Protein AF-0000000076624568 (afdb_homodimer)

Radius of gyration: 18.44 Å; Cα contacts (8 Å, |Δi|>4): 368; chains: 2; bounding box: 43×51×50 Å

pLDDT: mean 91.28, std 13.45, range [34.81, 98.88]

Foldseek 3Di:
DPPCCVPVPLLVVQALHKFWDDALADPVLQVVLVVLLSVLQVVQQDPNDHPVVVSQVSSQVVCCVPPNHAKHKDKFQDDDDDDDAPDRAWTWMDHSNRMIMIMGGD/DPPCCVPVPLLVVQALHKFWDDALADPVLQVVLVVLLSVLQVVQQDPNDHPVVVSQVSSQVVCCVPPNDAKHKDKFQDDDDDDDAPDRAWTWMDHSNRMIMIIGGD

Nearest PDB structures (foldseek):
  8bwy-assembly1_I  TM=9.216E-01  e=1.422E-10  Chlamydomonas reinhardtii
  7kzn-assembly1_P  TM=9.325E-01  e=2.137E-09  Chlamydomonas reinhardtii
  8bx8-assembly1_I  TM=8.957E-01  e=9.851E-10  Tetrahymena thermophila
  3rjs-assembly1_A-2  TM=9.323E-01  e=7.431E-08  Toxoplasma gondii
  7n9f-assembly1_s  TM=9.209E-01  e=4.730E-08  Saccharomyces cerevisiae

Organism: NCBI:txid5963

Structure (mmCIF, N/CA/C/O backbone):
data_AF-0000000076624568-model_v1
#
loop_
_entity.id
_entity.type
_entity.pdbx_description
1 polymer 'Dynein light chain'
#
loop_
_atom_site.group_PDB
_atom_site.id
_atom_site.type_symbol
_atom_site.label_atom_id
_atom_site.label_alt_id
_atom_site.label_comp_id
_atom_site.label_asym_id
_atom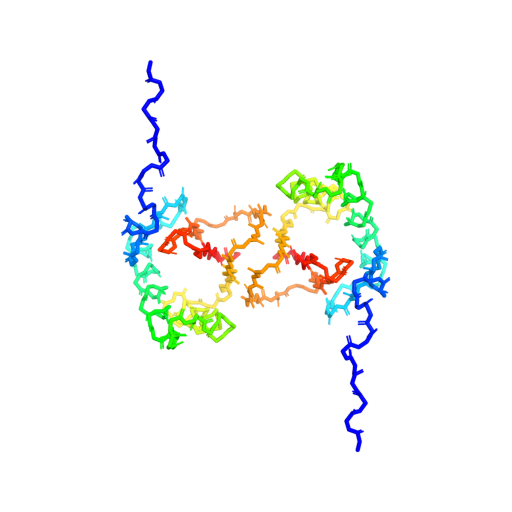_site.label_entity_id
_atom_site.label_seq_id
_atom_site.pdbx_PDB_ins_code
_atom_site.Cartn_x
_atom_site.Cartn_y
_atom_site.Cartn_z
_atom_site.occupancy
_atom_site.B_iso_or_equiv
_atom_site.auth_seq_id
_atom_site.auth_comp_id
_atom_site.auth_asym_id
_atom_site.auth_atom_id
_atom_site.pdbx_PDB_model_num
ATOM 1 N N . MET A 1 1 ? 15.109 9.406 34.938 1 34.81 1 MET A N 1
ATOM 2 C CA . MET A 1 1 ? 15.328 10.547 34.062 1 34.81 1 MET A CA 1
ATOM 3 C C . MET A 1 1 ? 15.07 10.164 32.594 1 34.81 1 MET A C 1
ATOM 5 O O . MET A 1 1 ? 15.781 9.336 32.031 1 34.81 1 MET A O 1
ATOM 9 N N . ALA A 1 2 ? 13.852 10.141 32.156 1 42.53 2 ALA A N 1
ATOM 10 C CA . ALA A 1 2 ? 13.539 9.82 30.766 1 42.53 2 ALA A CA 1
ATOM 11 C C . ALA A 1 2 ? 14.383 10.648 29.812 1 42.53 2 ALA A C 1
ATOM 13 O O . ALA A 1 2 ? 14.414 11.875 29.906 1 42.53 2 ALA A O 1
ATOM 14 N N . ALA A 1 3 ? 15.438 10.352 29.391 1 44.72 3 ALA A N 1
ATOM 15 C CA . ALA A 1 3 ? 16.234 11.109 28.438 1 44.72 3 ALA A CA 1
ATOM 16 C C . ALA A 1 3 ? 15.359 11.719 27.359 1 44.72 3 ALA A C 1
ATOM 18 O O . ALA A 1 3 ? 14.477 11.055 26.812 1 44.72 3 ALA A O 1
ATOM 19 N N . ASP A 1 4 ? 14.914 12.992 27.391 1 45 4 ASP A N 1
ATOM 20 C CA . ASP A 1 4 ? 14.125 13.781 26.469 1 45 4 ASP A CA 1
ATOM 21 C C . ASP A 1 4 ? 14.57 13.547 25.016 1 45 4 ASP A C 1
ATOM 23 O O . ASP A 1 4 ? 15.633 14.008 24.609 1 45 4 ASP A O 1
ATOM 27 N N . LEU A 1 5 ? 14.555 12.414 24.516 1 51.25 5 LEU A N 1
ATOM 28 C CA . LEU A 1 5 ? 14.742 12.156 23.094 1 51.25 5 LEU A CA 1
ATOM 29 C C . LEU A 1 5 ? 14.039 13.211 22.25 1 51.25 5 LEU A C 1
ATOM 31 O O . LEU A 1 5 ? 13.945 13.07 21.016 1 51.25 5 LEU A O 1
ATOM 35 N N . SER A 1 6 ? 13.344 14.148 22.812 1 55.12 6 SER A N 1
ATOM 36 C CA . SER A 1 6 ? 12.734 15.32 22.188 1 55.12 6 SER A CA 1
ATOM 37 C C . SER A 1 6 ? 13.773 16.141 21.438 1 55.12 6 SER A C 1
ATOM 39 O O . SER A 1 6 ? 13.438 16.859 20.5 1 55.12 6 SER A O 1
ATOM 41 N N . GLY A 1 7 ? 14.953 16.109 21.844 1 58.66 7 GLY A N 1
ATOM 42 C CA . GLY A 1 7 ? 16.047 16.906 21.312 1 58.66 7 GLY A CA 1
ATOM 43 C C . GLY A 1 7 ? 16.672 16.312 20.062 1 58.66 7 GLY A C 1
ATOM 44 O O . GLY A 1 7 ? 17.5 16.953 19.406 1 58.66 7 GLY A O 1
ATOM 45 N N . VAL A 1 8 ? 16.531 14.984 19.844 1 67.75 8 VAL A N 1
ATOM 46 C CA . VAL A 1 8 ? 17.188 14.391 18.672 1 67.75 8 VAL A CA 1
ATOM 47 C C . VAL A 1 8 ? 16.375 14.711 17.422 1 67.75 8 VAL A C 1
ATOM 49 O O . VAL A 1 8 ? 15.164 14.453 17.375 1 67.75 8 VAL A O 1
ATOM 52 N N . ASP A 1 9 ? 16.859 15.656 16.609 1 81.31 9 ASP A N 1
ATOM 53 C CA . ASP A 1 9 ? 16.281 15.977 15.312 1 81.31 9 ASP A CA 1
ATOM 54 C C . ASP A 1 9 ? 16.234 14.75 14.406 1 81.31 9 ASP A C 1
ATOM 56 O O . ASP A 1 9 ? 17.125 14.539 13.586 1 81.31 9 ASP A O 1
ATOM 60 N N . TYR A 1 10 ? 15.266 13.828 14.695 1 82.25 10 TYR A N 1
ATOM 61 C CA . TYR A 1 10 ? 15.102 12.57 13.977 1 82.25 10 TYR A CA 1
ATOM 62 C C . TYR A 1 10 ? 15.188 12.789 12.477 1 82.25 10 TYR A C 1
ATOM 64 O O . TYR A 1 10 ? 15.734 11.953 11.75 1 82.25 10 TYR A O 1
ATOM 72 N N . LYS A 1 11 ? 14.641 13.852 12.117 1 82.75 11 LYS A N 1
ATOM 73 C CA . LYS A 1 11 ? 14.695 14.172 10.695 1 82.75 11 LYS A CA 1
ATOM 74 C C . LYS A 1 11 ? 16.141 14.312 10.219 1 82.75 11 LYS A C 1
ATOM 76 O O . LYS A 1 11 ? 16.5 13.781 9.164 1 82.75 11 LYS A O 1
ATOM 81 N N . LYS A 1 12 ? 16.844 15.039 10.961 1 87.81 12 LYS A N 1
ATOM 82 C CA . LYS A 1 12 ? 18.234 15.234 10.602 1 87.81 12 LYS A CA 1
ATOM 83 C C . LYS A 1 12 ? 19.016 13.922 10.656 1 87.81 12 LYS A C 1
ATOM 85 O O . LYS A 1 12 ? 19.906 13.68 9.836 1 87.81 12 LYS A O 1
ATOM 90 N N . LEU A 1 13 ? 18.609 13.031 11.508 1 91.19 13 LEU A N 1
ATOM 91 C CA . LEU A 1 13 ? 19.312 11.781 11.734 1 91.19 13 LEU A CA 1
ATOM 92 C C . LEU A 1 13 ? 19.016 10.781 10.625 1 91.19 13 LEU A C 1
ATOM 94 O O . LEU A 1 13 ? 19.859 9.945 10.289 1 91.19 13 LEU A O 1
ATOM 98 N N . THR A 1 14 ? 17.906 10.969 10 1 92.69 14 THR A N 1
ATOM 99 C CA . THR A 1 14 ? 17.469 9.945 9.062 1 92.69 14 THR A CA 1
ATOM 100 C C . THR A 1 14 ? 17.547 10.453 7.625 1 92.69 14 THR A C 1
ATOM 102 O O . THR A 1 14 ? 17.406 9.68 6.676 1 92.69 14 THR A O 1
ATOM 105 N N . GLN A 1 15 ? 17.844 11.695 7.516 1 91.5 15 GLN A N 1
ATOM 106 C CA . GLN A 1 15 ? 17.828 12.281 6.18 1 91.5 15 GLN A CA 1
ATOM 107 C C . GLN A 1 15 ? 18.781 11.555 5.242 1 91.5 15 GLN A C 1
ATOM 109 O O . GLN A 1 15 ? 19.953 11.383 5.566 1 91.5 15 GLN A O 1
ATOM 114 N N . GLY A 1 16 ? 18.188 11.062 4.148 1 93.12 16 GLY A N 1
ATOM 115 C CA . GLY A 1 16 ? 19 10.414 3.133 1 93.12 16 GLY A CA 1
ATOM 116 C C . GLY A 1 16 ? 19.375 8.992 3.484 1 93.12 16 GLY A C 1
ATOM 117 O O . GLY A 1 16 ? 20.109 8.336 2.748 1 93.12 16 GLY A O 1
ATOM 118 N N . LYS A 1 17 ? 18.828 8.531 4.516 1 95.62 17 LYS A N 1
ATOM 119 C CA . LYS A 1 17 ? 19.188 7.188 4.965 1 95.62 17 LYS A CA 1
ATOM 120 C C . LYS A 1 17 ? 18.031 6.211 4.758 1 95.62 17 LYS A C 1
ATOM 122 O O . LYS A 1 17 ? 16.875 6.609 4.758 1 95.62 17 LYS A O 1
ATOM 127 N N . THR A 1 18 ? 18.469 4.988 4.512 1 97.31 18 THR A N 1
ATOM 128 C CA . THR A 1 18 ? 17.5 3.906 4.41 1 97.31 18 THR A CA 1
ATOM 129 C C . THR A 1 18 ? 17.453 3.102 5.707 1 97.31 18 THR A C 1
ATOM 131 O O . THR A 1 18 ? 18.469 2.914 6.367 1 97.31 18 THR A O 1
ATOM 134 N N . ILE A 1 19 ? 16.297 2.77 6.133 1 97 19 ILE A N 1
ATOM 135 C CA . ILE A 1 19 ? 16.094 1.837 7.234 1 97 19 ILE A CA 1
ATOM 136 C C . ILE A 1 19 ? 15.312 0.623 6.746 1 97 19 ILE A C 1
ATOM 138 O O . ILE A 1 19 ? 14.141 0.743 6.367 1 97 19 ILE A O 1
ATOM 142 N N . ASN A 1 20 ? 15.984 -0.48 6.75 1 97.44 20 ASN A N 1
ATOM 143 C CA . ASN A 1 20 ? 15.312 -1.712 6.355 1 97.44 20 ASN A CA 1
ATOM 144 C C . ASN A 1 20 ? 14.5 -2.299 7.508 1 97.44 20 ASN A C 1
ATOM 146 O O . ASN A 1 20 ? 15.07 -2.713 8.523 1 97.44 20 ASN A O 1
ATOM 150 N N . LYS A 1 21 ? 13.258 -2.301 7.32 1 97.75 21 LYS A N 1
ATOM 151 C CA . LYS A 1 21 ? 12.398 -2.828 8.367 1 97.75 21 LYS A CA 1
ATOM 152 C C . LYS A 1 21 ? 12.211 -4.336 8.219 1 97.75 21 LYS A C 1
ATOM 154 O O . LYS A 1 21 ? 12.188 -5.066 9.219 1 97.75 21 LYS A O 1
ATOM 159 N N . PHE A 1 22 ? 12 -4.844 7.059 1 96.81 22 PHE A N 1
ATOM 160 C CA . PHE A 1 22 ? 11.828 -6.266 6.789 1 96.81 22 PHE A CA 1
ATOM 161 C C . PHE A 1 22 ? 12.172 -6.586 5.34 1 96.81 22 PHE A C 1
ATOM 163 O O . PHE A 1 22 ? 11.852 -5.812 4.434 1 96.81 22 PHE A O 1
ATOM 170 N N . SER A 1 23 ? 12.789 -7.785 5.145 1 97.06 23 SER A N 1
ATOM 171 C CA . SER A 1 23 ? 12.961 -8.336 3.803 1 97.06 23 SER A CA 1
ATOM 172 C C . SER A 1 23 ? 13.164 -9.844 3.846 1 97.06 23 SER A C 1
ATOM 174 O O . SER A 1 23 ? 13.852 -10.359 4.727 1 97.06 23 SER A O 1
ATOM 176 N N . ASP A 1 24 ? 12.57 -10.531 2.902 1 96.12 24 ASP A N 1
ATOM 177 C CA . ASP A 1 24 ? 12.883 -11.938 2.699 1 96.12 24 ASP A CA 1
ATOM 178 C C . ASP A 1 24 ? 13.547 -12.164 1.343 1 96.12 24 ASP A C 1
ATOM 180 O O . ASP A 1 24 ? 13.562 -13.281 0.831 1 96.12 24 ASP A O 1
ATOM 184 N N . MET A 1 25 ? 14.062 -11.094 0.794 1 95.19 25 MET A N 1
ATOM 185 C CA . MET A 1 25 ? 14.805 -11.164 -0.463 1 95.19 25 MET A CA 1
ATOM 186 C C . MET A 1 25 ? 16.219 -11.688 -0.234 1 95.19 25 MET A C 1
ATOM 188 O O . MET A 1 25 ? 16.781 -11.523 0.851 1 95.19 25 MET A O 1
ATOM 192 N N . GLN A 1 26 ? 16.703 -12.297 -1.311 1 95.44 26 GLN A N 1
ATOM 193 C CA . GLN A 1 26 ? 18.141 -12.57 -1.29 1 95.44 26 GLN A CA 1
ATOM 194 C C . GLN A 1 26 ? 18.953 -11.281 -1.221 1 95.44 26 GLN A C 1
ATOM 196 O O . GLN A 1 26 ? 18.562 -10.266 -1.81 1 95.44 26 GLN A O 1
ATOM 201 N N . ALA A 1 27 ? 20.109 -11.367 -0.596 1 96.06 27 ALA A N 1
ATOM 202 C CA . ALA A 1 27 ? 20.906 -10.18 -0.284 1 96.06 27 ALA A CA 1
ATOM 203 C C . ALA A 1 27 ? 21.203 -9.375 -1.546 1 96.06 27 ALA A C 1
ATOM 205 O O . ALA A 1 27 ? 21.109 -8.148 -1.548 1 96.06 27 ALA A O 1
ATOM 206 N N . GLU A 1 28 ? 21.578 -10.039 -2.488 1 96.69 28 GLU A N 1
ATOM 207 C CA . GLU A 1 28 ? 21.953 -9.344 -3.717 1 96.69 28 GLU A CA 1
ATOM 208 C C . GLU A 1 28 ? 20.75 -8.617 -4.316 1 96.69 28 GLU A C 1
ATOM 210 O O . GLU A 1 28 ? 20.859 -7.457 -4.723 1 96.69 28 GLU A O 1
ATOM 215 N N . VAL A 1 29 ? 19.625 -9.297 -4.391 1 96.25 29 VAL A N 1
ATOM 216 C CA . VAL A 1 29 ? 18.391 -8.719 -4.926 1 96.25 29 VAL A CA 1
ATOM 217 C C . VAL A 1 29 ? 17.969 -7.539 -4.055 1 96.25 29 VAL A C 1
ATOM 219 O O . VAL A 1 29 ? 17.625 -6.469 -4.566 1 96.25 29 VAL A O 1
ATOM 222 N N . MET A 1 30 ? 18.031 -7.695 -2.791 1 97.81 30 MET A N 1
ATOM 223 C CA . MET A 1 30 ? 17.625 -6.668 -1.836 1 97.81 30 MET A CA 1
ATOM 224 C C . MET A 1 30 ? 18.469 -5.41 -2.008 1 97.81 30 MET A C 1
ATOM 226 O O . MET A 1 30 ? 17.938 -4.297 -2.037 1 97.81 30 MET A O 1
ATOM 230 N N . ASN A 1 31 ? 19.781 -5.641 -2.121 1 98.25 31 ASN A N 1
ATOM 231 C CA . ASN A 1 31 ? 20.688 -4.504 -2.262 1 98.25 31 ASN A CA 1
ATOM 232 C C . ASN A 1 31 ? 20.406 -3.725 -3.545 1 98.25 31 ASN A C 1
ATOM 234 O O . ASN A 1 31 ? 20.438 -2.492 -3.549 1 98.25 31 ASN A O 1
ATOM 238 N N . GLU A 1 32 ? 20.141 -4.422 -4.578 1 98.38 32 GLU A N 1
ATOM 239 C CA . GLU A 1 32 ? 19.812 -3.752 -5.832 1 98.38 32 GLU A CA 1
ATOM 240 C C . GLU A 1 32 ? 18.469 -3.027 -5.734 1 98.38 32 GLU A C 1
ATOM 242 O O . GLU A 1 32 ? 18.328 -1.916 -6.246 1 98.38 32 GLU A O 1
ATOM 247 N N . ALA A 1 33 ? 17.531 -3.662 -5.125 1 98.56 33 ALA A N 1
ATOM 248 C CA . ALA A 1 33 ? 16.219 -3.027 -4.922 1 98.56 33 ALA A CA 1
ATOM 249 C C . ALA A 1 33 ? 16.359 -1.735 -4.121 1 98.56 33 ALA A C 1
ATOM 251 O O . ALA A 1 33 ? 15.766 -0.714 -4.473 1 98.56 33 ALA A O 1
ATOM 252 N N . ILE A 1 34 ? 17.172 -1.769 -3.129 1 98.69 34 ILE A N 1
ATOM 253 C CA . ILE A 1 34 ? 17.406 -0.595 -2.299 1 98.69 34 ILE A CA 1
ATOM 254 C C . ILE A 1 34 ? 18.031 0.513 -3.143 1 98.69 34 ILE A C 1
ATOM 256 O O . ILE A 1 34 ? 17.656 1.678 -3.037 1 98.69 34 ILE A O 1
ATOM 260 N N . GLU A 1 35 ? 18.953 0.109 -3.922 1 98.69 35 GLU A N 1
ATOM 261 C CA . GLU A 1 35 ? 19.594 1.081 -4.797 1 98.69 35 GLU A CA 1
ATOM 262 C C . GLU A 1 35 ? 18.594 1.694 -5.777 1 98.69 35 GLU A C 1
ATOM 264 O O . GLU A 1 35 ? 18.609 2.906 -6 1 98.69 35 GLU A O 1
ATOM 269 N N . ILE A 1 36 ? 17.734 0.886 -6.355 1 98.75 36 ILE A N 1
ATOM 270 C CA . ILE A 1 36 ? 16.719 1.356 -7.281 1 98.75 36 ILE A CA 1
ATOM 271 C C . ILE A 1 36 ? 15.805 2.359 -6.578 1 98.75 36 ILE A C 1
ATOM 273 O O . ILE A 1 36 ? 15.547 3.447 -7.098 1 98.75 36 ILE A O 1
ATOM 277 N N . VAL A 1 37 ? 15.367 2.045 -5.367 1 98.75 37 VAL A N 1
ATOM 278 C CA . VAL A 1 37 ? 14.445 2.887 -4.617 1 98.75 37 VAL A CA 1
ATOM 279 C C . VAL A 1 37 ? 15.117 4.211 -4.266 1 98.75 37 VAL A C 1
ATOM 281 O O . VAL A 1 37 ? 14.57 5.285 -4.531 1 98.75 37 VAL A O 1
ATOM 284 N N . THR A 1 38 ? 16.375 4.141 -3.773 1 98.19 38 THR A N 1
ATOM 285 C CA . THR A 1 38 ? 17.062 5.324 -3.283 1 98.19 38 THR A CA 1
ATOM 286 C C . THR A 1 38 ? 17.406 6.266 -4.434 1 98.19 38 THR A C 1
ATOM 288 O O . THR A 1 38 ? 17.156 7.469 -4.355 1 98.19 38 THR A O 1
ATOM 291 N N . SER A 1 39 ? 17.891 5.684 -5.492 1 98.31 39 SER A N 1
ATOM 292 C CA . SER A 1 39 ? 18.25 6.508 -6.641 1 98.31 39 SER A CA 1
ATOM 293 C C . SER A 1 39 ? 17 7.145 -7.266 1 98.31 39 SER A C 1
ATOM 295 O O . SER A 1 39 ? 17.047 8.289 -7.723 1 98.31 39 SER A O 1
ATOM 297 N N . THR A 1 40 ? 15.891 6.398 -7.328 1 98.69 40 THR A N 1
ATOM 298 C CA . THR A 1 40 ? 14.648 6.902 -7.902 1 98.69 40 THR A CA 1
ATOM 299 C C . THR A 1 40 ? 14.086 8.047 -7.062 1 98.69 40 THR A C 1
ATOM 301 O O . THR A 1 40 ? 13.688 9.078 -7.605 1 98.69 40 THR A O 1
ATOM 304 N N . ILE A 1 41 ? 14.07 7.871 -5.742 1 97.94 41 ILE A N 1
ATOM 305 C CA . ILE A 1 41 ? 13.539 8.906 -4.859 1 97.94 41 ILE A CA 1
ATOM 306 C C . ILE A 1 41 ? 14.375 10.18 -5 1 97.94 41 ILE A C 1
ATOM 308 O O . ILE A 1 41 ? 13.828 11.281 -5.066 1 97.94 41 ILE A O 1
ATOM 312 N N . GLU A 1 42 ? 15.664 10.047 -5.086 1 96.56 42 GLU A N 1
ATOM 313 C CA . GLU A 1 42 ? 16.531 11.203 -5.293 1 96.56 42 GLU A CA 1
ATOM 314 C C . GLU A 1 42 ? 16.25 11.875 -6.637 1 96.56 42 GLU A C 1
ATOM 316 O O . GLU A 1 42 ? 16.203 13.102 -6.727 1 96.56 42 GLU A O 1
ATOM 321 N N . LYS A 1 43 ? 16.031 11.086 -7.629 1 97.25 43 LYS A N 1
ATOM 322 C CA . LYS A 1 43 ? 15.773 11.578 -8.984 1 97.25 43 LYS A CA 1
ATOM 323 C C . LYS A 1 43 ? 14.461 12.344 -9.055 1 97.25 43 LYS A C 1
ATOM 325 O O . LYS A 1 43 ? 14.367 13.352 -9.766 1 97.25 43 LYS A O 1
ATOM 330 N N . TYR A 1 44 ? 13.477 11.906 -8.297 1 97.94 44 TYR A N 1
ATOM 331 C CA . TYR A 1 44 ? 12.133 12.461 -8.43 1 97.94 44 TYR A CA 1
ATOM 332 C C . TYR A 1 44 ? 11.82 13.414 -7.285 1 97.94 44 TYR A C 1
ATOM 334 O O . TYR A 1 44 ? 10.672 13.812 -7.098 1 97.94 44 TYR A O 1
ATOM 342 N N . THR A 1 45 ? 12.805 13.656 -6.477 1 95.19 45 THR A N 1
ATOM 343 C CA . THR A 1 45 ? 12.664 14.727 -5.488 1 95.19 45 THR A CA 1
ATOM 344 C C . THR A 1 45 ? 13.109 16.062 -6.074 1 95.19 45 THR A C 1
ATOM 346 O O . THR A 1 45 ? 14.281 16.234 -6.406 1 95.19 45 THR A O 1
ATOM 349 N N . LYS A 1 46 ? 12.047 16.938 -6.266 1 91.12 46 LYS A N 1
ATOM 350 C CA . LYS A 1 46 ? 12.297 18.281 -6.773 1 91.12 46 LYS A CA 1
ATOM 351 C C . LYS A 1 46 ? 11.875 19.328 -5.754 1 91.12 46 LYS A C 1
ATOM 353 O O . LYS A 1 46 ? 10.758 19.281 -5.23 1 91.12 46 LYS A O 1
ATOM 358 N N . SER A 1 47 ? 12.766 20.344 -5.602 1 88.81 47 SER A N 1
ATOM 359 C CA . SER A 1 47 ? 12.5 21.438 -4.668 1 88.81 47 SER A CA 1
ATOM 360 C C . SER A 1 47 ? 12.047 20.906 -3.311 1 88.81 47 SER A C 1
ATOM 362 O O . SER A 1 47 ? 11.055 21.359 -2.752 1 88.81 47 SER A O 1
ATOM 364 N N . GLU A 1 48 ? 12.547 19.766 -2.93 1 81.25 48 GLU A N 1
ATOM 365 C CA . GLU A 1 48 ? 12.414 19.172 -1.603 1 81.25 48 GLU A CA 1
ATOM 366 C C . GLU A 1 48 ? 11.109 18.406 -1.469 1 81.25 48 GLU A C 1
ATOM 368 O O . GLU A 1 48 ? 10.711 18.031 -0.363 1 81.25 48 GLU A O 1
ATOM 373 N N . ALA A 1 49 ? 10.398 18.266 -2.574 1 89.12 49 ALA A N 1
ATOM 374 C CA . ALA A 1 49 ? 9.164 17.484 -2.545 1 89.12 49 ALA A CA 1
ATOM 375 C C . ALA A 1 49 ? 9.25 16.297 -3.492 1 89.12 49 ALA A C 1
ATOM 377 O O . ALA A 1 49 ? 9.695 16.438 -4.633 1 89.12 49 ALA A O 1
ATOM 378 N N . LEU A 1 50 ? 8.891 15.172 -2.947 1 96.31 50 LEU A N 1
ATOM 379 C CA . LEU A 1 50 ? 8.914 13.961 -3.762 1 96.31 50 LEU A CA 1
ATOM 380 C C . LEU A 1 50 ? 7.699 13.898 -4.68 1 96.31 50 LEU A C 1
ATOM 382 O O . LEU A 1 50 ? 6.562 14.062 -4.223 1 96.31 50 LEU A O 1
ATOM 386 N N . GLU A 1 51 ? 7.93 13.758 -6 1 97.88 51 GLU A N 1
ATOM 387 C CA . GLU A 1 51 ? 6.867 13.352 -6.914 1 97.88 51 GLU A CA 1
ATOM 388 C C . GLU A 1 51 ? 6.551 11.867 -6.762 1 97.88 51 GLU A C 1
ATOM 390 O O . GLU A 1 51 ? 6.984 11.047 -7.574 1 97.88 51 GLU A O 1
ATOM 395 N N . ILE A 1 52 ? 5.727 11.539 -5.859 1 98 52 ILE A N 1
ATOM 396 C CA . ILE A 1 52 ? 5.617 10.203 -5.297 1 98 52 ILE A CA 1
ATOM 397 C C . ILE A 1 52 ? 5.027 9.25 -6.336 1 98 52 ILE A C 1
ATOM 399 O O . ILE A 1 52 ? 5.449 8.102 -6.441 1 98 52 ILE A O 1
ATOM 403 N N . SER A 1 53 ? 4.043 9.742 -7.117 1 97.75 53 SER A N 1
ATOM 404 C CA . SER A 1 53 ? 3.414 8.891 -8.117 1 97.75 53 SER A CA 1
ATOM 405 C C . SER A 1 53 ? 4.41 8.477 -9.203 1 97.75 53 SER A C 1
ATOM 407 O O . SER A 1 53 ? 4.492 7.301 -9.562 1 97.75 53 SER A O 1
ATOM 409 N N . ASP A 1 54 ? 5.164 9.359 -9.648 1 98.44 54 ASP A N 1
ATOM 410 C CA . ASP A 1 54 ? 6.16 9.078 -10.68 1 98.44 54 ASP A CA 1
ATOM 411 C C . ASP A 1 54 ? 7.258 8.156 -10.141 1 98.44 54 ASP A C 1
ATOM 413 O O . ASP A 1 54 ? 7.691 7.23 -10.828 1 98.44 54 ASP A O 1
ATOM 417 N N . ALA A 1 55 ? 7.676 8.438 -8.945 1 98.69 55 ALA A N 1
ATOM 418 C CA . ALA A 1 55 ? 8.688 7.594 -8.32 1 98.69 55 ALA A CA 1
ATOM 419 C C . ALA A 1 55 ? 8.195 6.156 -8.18 1 98.69 55 ALA A C 1
ATOM 421 O O . ALA A 1 55 ? 8.914 5.211 -8.5 1 98.69 55 ALA A O 1
ATOM 422 N N . THR A 1 56 ? 6.992 6.012 -7.734 1 98.75 56 THR A N 1
ATOM 423 C CA . THR A 1 56 ? 6.391 4.695 -7.551 1 98.75 56 THR A CA 1
ATOM 424 C C . THR A 1 56 ? 6.367 3.924 -8.867 1 98.75 56 THR A C 1
ATOM 426 O O . THR A 1 56 ? 6.812 2.777 -8.93 1 98.75 56 THR A O 1
ATOM 429 N N . ARG A 1 57 ? 5.918 4.59 -9.852 1 98.5 57 ARG A N 1
ATOM 430 C CA . ARG A 1 57 ? 5.832 3.977 -11.18 1 98.5 57 ARG A CA 1
ATOM 431 C C . ARG A 1 57 ? 7.215 3.574 -11.688 1 98.5 57 ARG A C 1
ATOM 433 O O . ARG A 1 57 ? 7.395 2.473 -12.203 1 98.5 57 ARG A O 1
ATOM 440 N N . PHE A 1 58 ? 8.148 4.395 -11.555 1 98.81 58 PHE A N 1
ATOM 441 C CA . PHE A 1 58 ? 9.492 4.137 -12.062 1 98.81 58 PHE A CA 1
ATOM 442 C C . PHE A 1 58 ? 10.148 2.984 -11.312 1 98.81 58 PHE A C 1
ATOM 444 O O . PHE A 1 58 ? 10.805 2.137 -11.914 1 98.81 58 PHE A O 1
ATOM 451 N N . ILE A 1 59 ? 9.977 2.947 -10.008 1 98.81 59 ILE A N 1
ATOM 452 C CA . ILE A 1 59 ? 10.516 1.855 -9.211 1 98.81 59 ILE A CA 1
ATOM 453 C C . ILE A 1 59 ? 9.945 0.526 -9.695 1 98.81 59 ILE A C 1
ATOM 455 O O . ILE A 1 59 ? 10.688 -0.438 -9.898 1 98.81 59 ILE A O 1
ATOM 459 N N . LYS A 1 60 ? 8.703 0.541 -9.836 1 98.31 60 LYS A N 1
ATOM 460 C CA . LYS A 1 60 ? 8.062 -0.677 -10.328 1 98.31 60 LYS A CA 1
ATOM 461 C C . LYS A 1 60 ? 8.648 -1.106 -11.672 1 98.31 60 LYS A C 1
ATOM 463 O O . LYS A 1 60 ? 8.953 -2.283 -11.867 1 98.31 60 LYS A O 1
ATOM 468 N N . GLU A 1 61 ? 8.758 -0.223 -12.539 1 98.44 61 GLU A N 1
ATOM 469 C CA . GLU A 1 61 ? 9.297 -0.495 -13.875 1 98.44 61 GLU A CA 1
ATOM 470 C C . GLU A 1 61 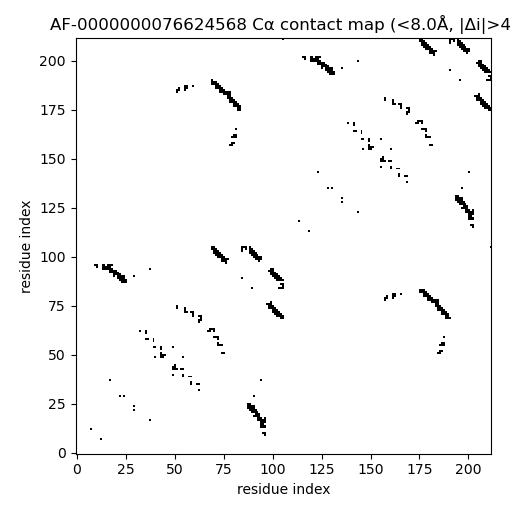? 10.727 -1.027 -13.797 1 98.44 61 GLU A C 1
ATOM 472 O O . GLU A 1 61 ? 11.078 -1.977 -14.5 1 98.44 61 GLU A O 1
ATOM 477 N N . GLN A 1 62 ? 11.539 -0.433 -12.984 1 98.75 62 GLN A N 1
ATOM 478 C CA . GLN A 1 62 ? 12.922 -0.867 -12.836 1 98.75 62 GLN A CA 1
ATOM 479 C C . GLN A 1 62 ? 13 -2.26 -12.219 1 98.75 62 GLN A C 1
ATOM 481 O O . GLN A 1 62 ? 13.828 -3.078 -12.625 1 98.75 62 GLN A O 1
ATOM 486 N N . MET A 1 63 ? 12.133 -2.555 -11.289 1 98.12 63 MET A N 1
ATOM 487 C CA . MET A 1 63 ? 12.086 -3.887 -10.688 1 98.12 63 MET A CA 1
ATOM 488 C C . MET A 1 63 ? 11.664 -4.93 -11.719 1 98.12 63 MET A C 1
ATOM 490 O O . MET A 1 63 ? 12.266 -6 -11.812 1 98.12 63 MET A O 1
ATOM 494 N N . ASP A 1 64 ? 10.695 -4.562 -12.438 1 97.44 64 ASP A N 1
ATOM 495 C CA . ASP A 1 64 ? 10.242 -5.469 -13.484 1 97.44 64 ASP A CA 1
ATOM 496 C C . ASP A 1 64 ? 11.352 -5.734 -14.5 1 97.44 64 ASP A C 1
ATOM 498 O O . ASP A 1 64 ? 11.539 -6.871 -14.938 1 97.44 64 ASP A O 1
ATOM 502 N N . LYS A 1 65 ? 12.016 -4.742 -14.844 1 98.19 65 LYS A N 1
ATOM 503 C CA . LYS A 1 65 ? 13.078 -4.84 -15.828 1 98.19 65 LYS A CA 1
ATOM 504 C C . LYS A 1 65 ? 14.242 -5.68 -15.305 1 98.19 65 LYS A C 1
ATOM 506 O O . LYS A 1 65 ? 14.773 -6.531 -16.016 1 98.19 65 LYS A O 1
ATOM 511 N N . SER A 1 66 ? 14.578 -5.531 -14.086 1 97.75 66 SER A N 1
ATOM 512 C CA . SER A 1 66 ? 15.773 -6.137 -13.516 1 97.75 66 SER A CA 1
ATOM 513 C C . SER A 1 66 ? 15.5 -7.559 -13.031 1 97.75 66 SER A C 1
ATOM 515 O O . SER A 1 66 ? 16.391 -8.414 -13.062 1 97.75 66 SER A O 1
ATOM 517 N N . PHE A 1 67 ? 14.234 -7.812 -12.578 1 96.06 67 PHE A N 1
ATOM 518 C CA . PHE A 1 67 ? 14.023 -9.078 -11.891 1 96.06 67 PHE A CA 1
ATOM 519 C C . PHE A 1 67 ? 12.805 -9.805 -12.453 1 96.06 67 PHE A C 1
ATOM 521 O O . PHE A 1 67 ? 12.328 -10.773 -11.859 1 96.06 67 PHE A O 1
ATOM 528 N N . GLY A 1 68 ? 12.305 -9.422 -13.523 1 95.25 68 GLY A N 1
ATOM 529 C CA . GLY A 1 68 ? 11.148 -10.055 -14.133 1 95.25 68 GLY A CA 1
ATOM 530 C C . GLY A 1 68 ? 9.836 -9.406 -13.742 1 95.25 68 GLY A C 1
ATOM 531 O O . GLY A 1 68 ? 9.75 -8.727 -12.719 1 95.25 68 GLY A O 1
ATOM 532 N N . PRO A 1 69 ? 8.758 -9.617 -14.422 1 93.44 69 PRO A N 1
ATOM 533 C CA . PRO A 1 69 ? 7.504 -8.867 -14.297 1 93.44 69 PRO A CA 1
ATOM 534 C C . PRO A 1 69 ? 6.738 -9.219 -13.023 1 93.44 69 PRO A C 1
ATOM 536 O O . PRO A 1 69 ? 7.039 -10.219 -12.367 1 93.44 69 PRO A O 1
ATOM 539 N N . SER A 1 70 ? 5.758 -8.352 -12.68 1 91.69 70 SER A N 1
ATOM 540 C CA . SER A 1 70 ? 4.688 -8.547 -11.703 1 91.69 70 SER A CA 1
ATOM 541 C C . SER A 1 70 ? 5.121 -8.086 -10.312 1 91.69 70 SER A C 1
ATOM 543 O O . SER A 1 70 ? 4.746 -8.703 -9.312 1 91.69 70 SER A O 1
ATOM 545 N N . TRP A 1 71 ? 5.977 -7.094 -10.273 1 94.44 71 TRP A N 1
ATOM 546 C CA . TRP A 1 71 ? 6.281 -6.461 -8.992 1 94.44 71 TRP A CA 1
ATOM 547 C C . TRP A 1 71 ? 5.172 -5.496 -8.578 1 94.44 71 TRP A C 1
ATOM 549 O O . TRP A 1 71 ? 4.488 -4.934 -9.438 1 94.44 71 TRP A O 1
ATOM 559 N N . HIS A 1 72 ? 4.988 -5.324 -7.281 1 95.56 72 HIS A N 1
ATOM 560 C CA . HIS A 1 72 ? 4.059 -4.383 -6.668 1 95.56 72 HIS A CA 1
ATOM 561 C C . HIS A 1 72 ? 4.793 -3.379 -5.785 1 95.56 72 HIS A C 1
ATOM 563 O O . HIS A 1 72 ? 5.734 -3.742 -5.078 1 95.56 72 HIS A O 1
ATOM 569 N N . VAL A 1 73 ? 4.379 -2.152 -5.887 1 98 73 VAL A N 1
ATOM 570 C CA . VAL A 1 73 ? 5.051 -1.107 -5.125 1 98 73 VAL A CA 1
ATOM 571 C C . VAL A 1 73 ? 4.016 -0.233 -4.422 1 98 73 VAL A C 1
ATOM 573 O O . VAL A 1 73 ? 3.021 0.17 -5.027 1 98 73 VAL A O 1
ATOM 576 N N . CYS A 1 74 ? 4.211 0.003 -3.16 1 98.44 74 CYS A N 1
ATOM 577 C CA . CYS A 1 74 ? 3.527 1.049 -2.406 1 98.44 74 CYS A CA 1
ATOM 578 C C . CYS A 1 74 ? 4.527 1.987 -1.745 1 98.44 74 CYS A C 1
ATOM 580 O O . CYS A 1 74 ? 5.508 1.536 -1.151 1 98.44 74 CYS A O 1
ATOM 582 N N . ILE A 1 75 ? 4.348 3.295 -1.888 1 98.69 75 ILE A N 1
ATOM 583 C CA . ILE A 1 75 ? 5.191 4.293 -1.242 1 98.69 75 ILE A CA 1
ATOM 584 C C . ILE A 1 75 ? 4.32 5.367 -0.595 1 98.69 75 ILE A C 1
ATOM 586 O O . ILE A 1 75 ? 3.373 5.859 -1.211 1 98.69 75 ILE A O 1
ATOM 590 N N . GLY A 1 76 ? 4.68 5.75 0.68 1 98.06 76 GLY A N 1
ATOM 591 C CA . GLY A 1 76 ? 3.91 6.844 1.257 1 98.06 76 GLY A CA 1
ATOM 592 C C . GLY A 1 76 ? 4.418 7.277 2.619 1 98.06 76 GLY A C 1
ATOM 593 O O . GLY A 1 76 ? 5.352 6.68 3.158 1 98.06 76 GLY A O 1
ATOM 594 N N . GLU A 1 77 ? 3.781 8.336 3.117 1 96.56 77 GLU A N 1
ATOM 595 C CA . GLU A 1 77 ? 4.168 8.953 4.383 1 96.56 77 GLU A CA 1
ATOM 596 C C . GLU A 1 77 ? 3.291 8.469 5.527 1 96.56 77 GLU A C 1
ATOM 598 O O . GLU A 1 77 ? 3.691 8.523 6.691 1 96.56 77 GLU A O 1
ATOM 603 N N . GLY A 1 78 ? 2.113 7.898 5.207 1 96.31 78 GLY A N 1
ATOM 604 C CA . GLY A 1 78 ? 1.146 7.5 6.219 1 96.31 78 GLY A CA 1
ATOM 605 C C . GLY A 1 78 ? 0.18 6.438 5.73 1 96.31 78 GLY A C 1
ATOM 606 O O . GLY A 1 78 ? -0.911 6.754 5.254 1 96.31 78 GLY A O 1
ATOM 607 N N . TYR A 1 79 ? 0.698 5.266 5.832 1 98.19 79 TYR A N 1
ATOM 608 C CA . TYR A 1 79 ? -0.139 4.133 5.449 1 98.19 79 TYR A CA 1
ATOM 609 C C . TYR A 1 79 ? 0.272 2.873 6.199 1 98.19 79 TYR A C 1
ATOM 611 O O . TYR A 1 79 ? 1.373 2.803 6.75 1 98.19 79 TYR A O 1
ATOM 619 N N . SER A 1 80 ? -0.633 1.983 6.301 1 98.38 80 SER A N 1
ATOM 620 C CA . SER A 1 80 ? -0.414 0.644 6.836 1 98.38 80 SER A CA 1
ATOM 621 C C . SER A 1 80 ? -0.732 -0.425 5.797 1 98.38 80 SER A C 1
ATOM 623 O O . SER A 1 80 ? -1.415 -0.152 4.809 1 98.38 80 SER A O 1
ATOM 625 N N . PHE A 1 81 ? -0.199 -1.619 6.051 1 97.88 81 PHE A N 1
ATOM 626 C CA . PHE A 1 81 ? -0.436 -2.703 5.105 1 97.88 81 PHE A CA 1
ATOM 627 C C . PHE A 1 81 ? -0.415 -4.051 5.812 1 97.88 81 PHE A C 1
ATOM 629 O O . PHE A 1 81 ? 0.088 -4.164 6.934 1 97.88 81 PHE A O 1
ATOM 636 N N . ASP A 1 82 ? -1.03 -4.965 5.273 1 97 82 ASP A N 1
ATOM 637 C CA . ASP A 1 82 ? -0.913 -6.379 5.609 1 97 82 ASP A CA 1
ATOM 638 C C . ASP A 1 82 ? -0.859 -7.238 4.348 1 97 82 ASP A C 1
ATOM 640 O O . ASP A 1 82 ? -1.866 -7.398 3.656 1 97 82 ASP A O 1
ATOM 644 N N . ILE A 1 83 ? 0.333 -7.723 4.055 1 93.56 83 ILE A N 1
ATOM 645 C CA . ILE A 1 83 ? 0.605 -8.438 2.812 1 93.56 83 ILE A CA 1
ATOM 646 C C . ILE A 1 83 ? 0.959 -9.891 3.117 1 93.56 83 ILE A C 1
ATOM 648 O O . ILE A 1 83 ? 1.712 -10.164 4.055 1 93.56 83 ILE A O 1
ATOM 652 N N . THR A 1 84 ? 0.402 -10.75 2.42 1 85.94 84 THR A N 1
ATOM 653 C CA . THR A 1 84 ? 0.809 -12.148 2.475 1 85.94 84 THR A CA 1
ATOM 654 C C . THR A 1 84 ? 1.852 -12.453 1.401 1 85.94 84 THR A C 1
ATOM 656 O O . THR A 1 84 ? 1.615 -12.211 0.215 1 85.94 84 THR A O 1
ATOM 659 N N . SER A 1 85 ? 3.041 -12.672 1.868 1 73.12 85 SER A N 1
ATOM 660 C CA . SER A 1 85 ? 4.09 -12.992 0.905 1 73.12 85 SER A CA 1
ATOM 661 C C . SER A 1 85 ? 4.23 -14.5 0.726 1 73.12 85 SER A C 1
ATOM 663 O O . SER A 1 85 ? 4.328 -15.242 1.706 1 73.12 85 SER A O 1
ATOM 665 N N . GLN A 1 86 ? 3.979 -14.758 -0.468 1 68.25 86 GLN A N 1
ATOM 666 C CA . GLN A 1 86 ? 4.113 -16.172 -0.785 1 68.25 86 GLN A CA 1
ATOM 667 C C . GLN A 1 86 ? 5.512 -16.5 -1.301 1 68.25 86 GLN A C 1
ATOM 669 O O . GLN A 1 86 ? 5.93 -17.656 -1.304 1 68.25 86 GLN A O 1
ATOM 674 N N . LYS A 1 87 ? 6.07 -15.477 -1.742 1 70.69 87 LYS A N 1
ATOM 675 C CA . LYS A 1 87 ? 7.375 -15.672 -2.363 1 70.69 87 LYS A CA 1
ATOM 676 C C . LYS A 1 87 ? 8.43 -14.781 -1.717 1 70.69 87 LYS A C 1
ATOM 678 O O . LYS A 1 87 ? 8.102 -13.758 -1.105 1 70.69 87 LYS A O 1
ATOM 683 N N . GLN A 1 88 ? 9.523 -15.43 -1.39 1 76.5 88 GLN A N 1
ATOM 684 C CA . GLN A 1 88 ? 10.688 -14.781 -0.798 1 76.5 88 GLN A CA 1
ATOM 685 C C . GLN A 1 88 ? 11.117 -13.57 -1.622 1 76.5 88 GLN A C 1
ATOM 687 O O . GLN A 1 88 ? 12.258 -13.492 -2.078 1 76.5 88 GLN A O 1
ATOM 692 N N . ASN A 1 89 ? 10.148 -12.547 -1.822 1 91.06 89 ASN A N 1
ATOM 693 C CA . ASN A 1 89 ? 10.516 -11.359 -2.592 1 91.06 89 ASN A CA 1
ATOM 694 C C . ASN A 1 89 ? 9.852 -10.102 -2.041 1 91.06 89 ASN A C 1
ATOM 696 O O . ASN A 1 89 ? 9.258 -9.328 -2.795 1 91.06 89 ASN A O 1
ATOM 700 N N . LEU A 1 90 ? 9.969 -9.922 -0.747 1 96.44 90 LEU A N 1
ATOM 701 C CA . LEU A 1 90 ? 9.375 -8.742 -0.135 1 96.44 90 LEU A CA 1
ATOM 702 C C . LEU A 1 90 ? 10.453 -7.859 0.495 1 96.44 90 LEU A C 1
ATOM 704 O O . LEU A 1 90 ? 11.359 -8.367 1.153 1 96.44 90 LEU A O 1
ATOM 708 N N . LEU A 1 91 ? 10.359 -6.578 0.266 1 97.94 91 LEU A N 1
ATOM 709 C CA . LEU A 1 91 ? 11.164 -5.562 0.928 1 97.94 91 LEU A CA 1
ATOM 710 C C . LEU A 1 91 ? 10.289 -4.453 1.495 1 97.94 91 LEU A C 1
ATOM 712 O O . LEU A 1 91 ? 9.469 -3.873 0.775 1 97.94 91 LEU A O 1
ATOM 716 N N . TYR A 1 92 ? 10.383 -4.254 2.785 1 98.25 92 TYR A N 1
ATOM 717 C CA . TYR A 1 92 ? 9.758 -3.137 3.48 1 98.25 92 TYR A CA 1
ATOM 718 C C . TYR A 1 92 ? 10.805 -2.256 4.156 1 98.25 92 TYR A C 1
ATOM 720 O O . TYR A 1 92 ? 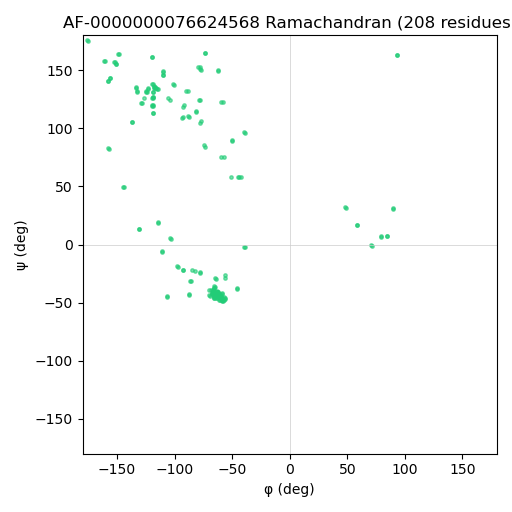11.539 -2.715 5.035 1 98.25 92 TYR A O 1
ATOM 728 N N . MET A 1 93 ? 10.859 -0.917 3.76 1 98.62 93 MET A N 1
ATOM 729 C CA . MET A 1 93 ? 11.922 -0.045 4.258 1 98.62 93 MET A CA 1
ATOM 730 C C . MET A 1 93 ? 11.438 1.395 4.379 1 98.62 93 MET A C 1
ATOM 732 O O . MET A 1 93 ? 10.391 1.748 3.824 1 98.62 93 MET A O 1
ATOM 736 N N . TYR A 1 94 ? 12.227 2.158 5.133 1 98.19 94 TYR A N 1
ATOM 737 C CA . TYR A 1 94 ? 12.016 3.6 5.188 1 98.19 94 TYR A CA 1
ATOM 738 C C . TYR A 1 94 ? 13.141 4.344 4.477 1 98.19 94 TYR A C 1
ATOM 740 O O . TYR A 1 94 ? 14.289 3.898 4.484 1 98.19 94 TYR A O 1
ATOM 748 N N . TYR A 1 95 ? 12.742 5.445 3.871 1 97.88 95 TYR A N 1
ATOM 749 C CA . TYR A 1 95 ? 13.727 6.398 3.359 1 97.88 95 TYR A CA 1
ATOM 750 C C . TYR A 1 95 ? 13.555 7.762 4.016 1 97.88 95 TYR A C 1
ATOM 752 O O . TYR A 1 95 ? 12.445 8.305 4.059 1 97.88 95 TYR A O 1
ATOM 760 N N . SER A 1 96 ? 14.672 8.344 4.621 1 95.06 96 SER A N 1
ATOM 761 C CA . SER A 1 96 ? 14.75 9.641 5.293 1 95.06 96 SER A CA 1
ATOM 762 C C . SER A 1 96 ? 13.773 9.719 6.457 1 95.06 96 SER A C 1
ATOM 764 O O . SER A 1 96 ? 13.328 10.805 6.832 1 95.06 96 SER A O 1
ATOM 766 N N . GLY A 1 97 ? 13.344 8.508 6.836 1 94.19 97 GLY A N 1
ATOM 767 C CA . GLY A 1 97 ? 12.375 8.438 7.922 1 94.19 97 GLY A CA 1
ATOM 768 C C . GLY A 1 97 ? 11 8.938 7.531 1 94.19 97 GLY A C 1
ATOM 769 O O . GLY A 1 97 ? 10.07 8.906 8.336 1 94.19 97 GLY A O 1
ATOM 770 N N . ILE A 1 98 ? 10.805 9.367 6.352 1 94 98 ILE A N 1
ATOM 771 C CA . ILE A 1 98 ? 9.586 10.031 5.918 1 94 98 ILE A CA 1
ATOM 772 C C . ILE A 1 98 ? 8.766 9.086 5.039 1 94 98 ILE A C 1
ATOM 774 O O . ILE A 1 98 ? 7.559 8.938 5.23 1 94 98 ILE A O 1
ATOM 778 N N . TYR A 1 99 ? 9.438 8.43 4.156 1 97.19 99 TYR A N 1
ATOM 779 C CA . TYR A 1 99 ? 8.711 7.598 3.201 1 97.19 99 TYR A CA 1
ATOM 780 C C . TYR A 1 99 ? 8.859 6.121 3.545 1 97.19 99 TYR A C 1
ATOM 782 O O . TYR A 1 99 ? 9.977 5.629 3.74 1 97.19 99 TYR A O 1
ATOM 790 N N . ALA A 1 100 ? 7.738 5.445 3.682 1 98.25 100 ALA A N 1
ATOM 791 C CA . ALA A 1 100 ? 7.73 3.984 3.748 1 98.25 100 ALA A CA 1
ATOM 792 C C . ALA A 1 100 ? 7.594 3.373 2.357 1 98.25 100 ALA A C 1
ATOM 794 O O . ALA A 1 100 ? 6.785 3.832 1.547 1 98.25 100 ALA A O 1
ATOM 795 N N . ILE A 1 101 ? 8.422 2.383 1.992 1 98.69 101 ILE A N 1
ATOM 796 C CA . ILE A 1 101 ? 8.414 1.703 0.702 1 98.69 101 ILE A CA 1
ATOM 797 C C . ILE A 1 101 ? 8.133 0.215 0.905 1 98.69 101 ILE A C 1
ATOM 799 O O . ILE A 1 101 ? 8.805 -0.447 1.696 1 98.69 101 ILE A O 1
ATOM 803 N N . LEU A 1 102 ? 7.195 -0.268 0.232 1 98.06 102 LEU A N 1
ATOM 804 C CA . LEU A 1 102 ? 6.879 -1.691 0.188 1 98.06 102 LEU A CA 1
ATOM 805 C C . LEU A 1 102 ? 6.992 -2.23 -1.234 1 98.06 102 LEU A C 1
ATOM 807 O O . LEU A 1 102 ? 6.34 -1.722 -2.148 1 98.06 102 LEU A O 1
ATOM 811 N N . LEU A 1 103 ? 7.863 -3.176 -1.427 1 96.94 103 LEU A N 1
ATOM 812 C CA . LEU A 1 103 ? 8.055 -3.914 -2.67 1 96.94 103 LEU A CA 1
ATOM 813 C C . LEU A 1 103 ? 7.773 -5.398 -2.471 1 96.94 103 LEU A C 1
ATOM 815 O O . LEU A 1 103 ? 8.234 -5.996 -1.492 1 96.94 103 LEU A O 1
ATOM 819 N N . TRP A 1 104 ? 7.035 -5.98 -3.416 1 94.81 104 TRP A N 1
ATOM 820 C CA . TRP A 1 104 ? 6.875 -7.43 -3.336 1 94.81 104 TRP A CA 1
ATOM 821 C C . TRP A 1 104 ? 6.434 -8 -4.68 1 94.81 104 TRP A C 1
ATOM 823 O O . TRP A 1 104 ? 6.039 -7.258 -5.578 1 94.81 104 TRP A O 1
ATOM 833 N N . LYS A 1 105 ? 6.695 -9.172 -4.781 1 91 105 LYS A N 1
ATOM 834 C CA . LYS A 1 105 ? 6.301 -9.938 -5.961 1 91 105 LYS A CA 1
ATOM 835 C C . LYS A 1 105 ? 5.445 -11.141 -5.578 1 91 105 LYS A C 1
ATOM 837 O O . LYS A 1 105 ? 5.723 -11.812 -4.586 1 91 105 LYS A O 1
ATOM 842 N N . CYS A 1 106 ? 4.34 -11.375 -6.285 1 82.19 106 CYS A N 1
ATOM 843 C CA . CYS A 1 106 ? 3.484 -12.523 -5.996 1 82.19 106 CYS A CA 1
ATOM 844 C C . CYS A 1 106 ? 4.055 -13.797 -6.605 1 82.19 106 CYS A C 1
ATOM 846 O O . CYS A 1 106 ? 4.656 -13.766 -7.68 1 82.19 106 CYS A O 1
ATOM 848 N N . MET B 1 1 ? -15.5 33.312 -14.398 1 35.41 1 MET B N 1
ATOM 849 C CA . MET B 1 1 ? -15.711 33.281 -12.953 1 35.41 1 MET B CA 1
ATOM 850 C C . MET B 1 1 ? -15.391 31.906 -12.383 1 35.41 1 MET B C 1
ATOM 852 O O . MET B 1 1 ? -16.062 30.922 -12.703 1 35.41 1 MET B O 1
ATOM 856 N N . ALA B 1 2 ? -14.172 31.609 -12.156 1 43.47 2 ALA B N 1
ATOM 857 C CA . ALA B 1 2 ? -13.82 30.312 -11.586 1 43.47 2 ALA B CA 1
ATOM 858 C C . ALA B 1 2 ? -14.656 30.016 -10.344 1 43.47 2 ALA B C 1
ATOM 860 O O . ALA B 1 2 ? -14.711 30.828 -9.414 1 43.47 2 ALA B O 1
ATOM 861 N N . ALA B 1 3 ? -15.688 29.469 -10.328 1 45.78 3 ALA B N 1
ATOM 862 C CA . ALA B 1 3 ? -16.469 29.109 -9.156 1 45.78 3 ALA B CA 1
ATOM 863 C C . ALA B 1 3 ? -15.57 28.625 -8.023 1 45.78 3 ALA B C 1
ATOM 865 O O . ALA B 1 3 ? -14.688 27.797 -8.234 1 45.78 3 ALA B O 1
ATOM 866 N N . ASP B 1 4 ? -15.141 29.438 -7.012 1 45.06 4 ASP B N 1
ATOM 867 C CA . ASP B 1 4 ? -14.32 29.188 -5.832 1 45.06 4 ASP B CA 1
ATOM 868 C C . ASP B 1 4 ? -14.734 27.891 -5.145 1 45.06 4 ASP B C 1
ATOM 870 O O . ASP B 1 4 ? -15.781 27.828 -4.504 1 45.06 4 ASP B O 1
ATOM 874 N N . LEU B 1 5 ? -14.719 26.812 -5.754 1 52.44 5 LEU B N 1
ATOM 875 C CA . LEU B 1 5 ? -14.891 25.516 -5.109 1 52.44 5 LEU B CA 1
ATOM 876 C C . LEU B 1 5 ? -14.164 25.469 -3.768 1 52.44 5 LEU B C 1
ATOM 878 O O . LEU B 1 5 ? -14.047 24.406 -3.154 1 52.44 5 LEU B O 1
ATOM 882 N N . SER B 1 6 ? -13.477 26.531 -3.391 1 55.5 6 SER B N 1
ATOM 883 C CA . SER B 1 6 ? -12.844 26.734 -2.092 1 55.5 6 SER B CA 1
ATOM 884 C C . SER B 1 6 ? -13.852 26.609 -0.957 1 55.5 6 SER B C 1
ATOM 886 O O . SER B 1 6 ? -13.484 26.281 0.174 1 55.5 6 SER B O 1
ATOM 888 N N . GLY B 1 7 ? -15.055 26.859 -1.21 1 58.53 7 GLY B N 1
ATOM 889 C CA . GLY B 1 7 ? -16.125 26.906 -0.228 1 58.53 7 GLY B CA 1
ATOM 890 C C . GLY B 1 7 ? -16.719 25.547 0.078 1 58.53 7 GLY B C 1
ATOM 891 O O . GLY B 1 7 ? -17.547 25.406 0.983 1 58.53 7 GLY B O 1
ATOM 892 N N . VAL B 1 8 ? -16.562 24.578 -0.838 1 67.81 8 VAL B N 1
ATOM 893 C CA . VAL B 1 8 ? -17.188 23.281 -0.585 1 67.81 8 VAL B CA 1
ATOM 894 C C . VAL B 1 8 ? -16.359 22.5 0.433 1 67.81 8 VAL B C 1
ATOM 896 O O . VAL B 1 8 ? -15.156 22.344 0.269 1 67.81 8 VAL B O 1
ATOM 899 N N . ASP B 1 9 ? -16.859 22.406 1.659 1 80.94 9 ASP B N 1
ATOM 900 C CA . ASP B 1 9 ? -16.25 21.594 2.711 1 80.94 9 ASP B CA 1
ATOM 901 C C . ASP B 1 9 ? -16.172 20.125 2.301 1 80.94 9 ASP B C 1
ATOM 903 O O . ASP B 1 9 ? -17.047 19.328 2.639 1 80.94 9 ASP B O 1
ATOM 907 N N . TYR B 1 10 ? -15.203 19.828 1.41 1 82.06 10 TYR B N 1
ATOM 908 C CA . TYR B 1 10 ? -15 18.5 0.855 1 82.06 10 TYR B CA 1
ATOM 909 C C . TYR B 1 10 ? -15.055 17.438 1.949 1 82.06 10 TYR B C 1
ATOM 911 O O . TYR B 1 10 ? -15.57 16.344 1.735 1 82.06 10 TYR B O 1
ATOM 919 N N . LYS B 1 11 ? -14.531 17.828 3.016 1 82.19 11 LYS B N 1
ATOM 920 C CA . LYS B 1 11 ? -14.555 16.891 4.145 1 82.19 11 LYS B CA 1
ATOM 921 C C . LYS B 1 11 ? -15.992 16.562 4.547 1 82.19 11 LYS B C 1
ATOM 923 O O . LYS B 1 11 ? -16.328 15.398 4.773 1 82.19 11 LYS B O 1
ATOM 928 N N . LYS B 1 12 ? -16.719 17.578 4.664 1 87.5 12 LYS B N 1
ATOM 929 C CA . LYS B 1 12 ? -18.109 17.375 5.043 1 87.5 12 LYS B CA 1
ATOM 930 C C . LYS B 1 12 ? -18.875 16.609 3.965 1 87.5 12 LYS B C 1
ATOM 932 O O . LYS B 1 12 ? -19.734 15.781 4.277 1 87.5 12 LYS B O 1
ATOM 937 N N . LEU B 1 13 ? -18.469 16.75 2.748 1 90.94 13 LEU B N 1
ATOM 938 C CA . LEU B 1 13 ? -19.156 16.141 1.619 1 90.94 13 LEU B CA 1
ATOM 939 C C . LEU B 1 13 ? -18.812 14.656 1.508 1 90.94 13 LEU B C 1
ATOM 941 O O . LEU B 1 13 ? -19.641 13.859 1.042 1 90.94 13 LEU B O 1
ATOM 945 N N . THR B 1 14 ? -17.703 14.312 2.049 1 92.56 14 THR B N 1
ATOM 946 C CA . THR B 1 14 ? -17.234 12.953 1.817 1 92.56 14 THR B CA 1
ATOM 947 C C . THR B 1 14 ? -17.297 12.125 3.102 1 92.56 14 THR B C 1
ATOM 949 O O . THR B 1 14 ? -17.125 10.906 3.074 1 92.56 14 THR B O 1
ATOM 952 N N . GLN B 1 15 ? -17.641 12.797 4.145 1 91.5 15 GLN B N 1
ATOM 953 C CA . GLN B 1 15 ? -17.609 12.109 5.43 1 91.5 15 GLN B CA 1
ATOM 954 C C . GLN B 1 15 ? -18.531 10.898 5.426 1 91.5 15 GLN B C 1
ATOM 956 O O . GLN B 1 15 ? -19.719 11.016 5.082 1 91.5 15 GLN B O 1
ATOM 961 N N . GLY B 1 16 ? -17.906 9.758 5.715 1 93.12 16 GLY B N 1
ATOM 962 C CA . GLY B 1 16 ? -18.688 8.531 5.82 1 93.12 16 GLY B CA 1
ATOM 963 C C . GLY B 1 16 ? -19.031 7.926 4.473 1 93.12 16 GLY B C 1
ATOM 964 O O . GLY B 1 16 ? -19.75 6.926 4.402 1 93.12 16 GLY B O 1
ATOM 965 N N . LYS B 1 17 ? -18.5 8.469 3.488 1 95.69 17 LYS B N 1
ATOM 966 C CA . LYS B 1 17 ? -18.828 7.992 2.148 1 95.69 17 LYS B CA 1
ATOM 967 C C . LYS B 1 17 ? -17.641 7.266 1.519 1 95.69 17 LYS B C 1
ATOM 969 O O . LYS B 1 17 ? -16.484 7.539 1.856 1 95.69 17 LYS B O 1
ATOM 974 N N . THR B 1 18 ? -18.047 6.312 0.696 1 97.31 18 THR B N 1
ATOM 975 C CA . THR B 1 18 ? -17.031 5.602 -0.084 1 97.31 18 THR B CA 1
ATOM 976 C C . THR B 1 18 ? -16.984 6.129 -1.514 1 97.31 18 THR B C 1
ATOM 978 O O . THR B 1 18 ? -18.016 6.508 -2.078 1 97.31 18 THR B O 1
ATOM 981 N N . ILE B 1 19 ? -15.836 6.293 -2.025 1 97.06 19 ILE B N 1
ATOM 982 C CA . ILE B 1 19 ? -15.617 6.598 -3.436 1 97.06 19 ILE B CA 1
ATOM 983 C C . ILE B 1 19 ? -14.789 5.488 -4.082 1 97.06 19 ILE B C 1
ATOM 985 O O . ILE B 1 19 ? -13.617 5.297 -3.744 1 97.06 19 ILE B O 1
ATOM 989 N N . ASN B 1 20 ? -15.453 4.797 -4.969 1 97.44 20 ASN B N 1
ATOM 990 C CA . ASN B 1 20 ? -14.742 3.746 -5.688 1 97.44 20 ASN B CA 1
ATOM 991 C C . ASN B 1 20 ? -13.938 4.316 -6.852 1 97.44 20 ASN B C 1
ATOM 993 O O . ASN B 1 20 ? -14.5 4.852 -7.805 1 97.44 20 ASN B O 1
ATOM 997 N N . LYS B 1 21 ? -12.68 4.195 -6.727 1 97.75 21 LYS B N 1
ATOM 998 C CA . LYS B 1 21 ? -11.82 4.723 -7.781 1 97.75 21 LYS B CA 1
ATOM 999 C C . LYS B 1 21 ? -11.594 3.684 -8.875 1 97.75 21 LYS B C 1
ATOM 1001 O O . LYS B 1 21 ? -11.562 4.02 -10.062 1 97.75 21 LYS B O 1
ATOM 1006 N N . PHE B 1 22 ? -11.359 2.453 -8.555 1 96.81 22 PHE B N 1
ATOM 1007 C CA . PHE B 1 22 ? -11.141 1.369 -9.508 1 96.81 22 PHE B CA 1
ATOM 1008 C C . PHE B 1 22 ? -11.469 0.021 -8.875 1 96.81 22 PHE B C 1
ATOM 1010 O O . PHE B 1 22 ? -11.156 -0.211 -7.699 1 96.81 22 PHE B O 1
ATOM 1017 N N . SER B 1 23 ? -12.055 -0.885 -9.703 1 97 23 SER B N 1
ATOM 1018 C CA . SER B 1 23 ? -12.195 -2.283 -9.312 1 97 23 SER B CA 1
ATOM 1019 C C . SER B 1 23 ? -12.359 -3.184 -10.539 1 97 23 SER B C 1
ATOM 1021 O O . SER B 1 23 ? -13.047 -2.822 -11.492 1 97 23 SER B O 1
ATOM 1023 N N . ASP B 1 24 ? -11.734 -4.336 -10.492 1 96.12 24 ASP B N 1
ATOM 1024 C CA . ASP B 1 24 ? -12.008 -5.375 -11.484 1 96.12 24 ASP B CA 1
ATOM 1025 C C . ASP B 1 24 ? -12.656 -6.598 -10.836 1 96.12 24 ASP B C 1
ATOM 1027 O O . ASP B 1 24 ? -12.625 -7.691 -11.398 1 96.12 24 ASP B O 1
ATOM 1031 N N . MET B 1 25 ? -13.211 -6.383 -9.664 1 95.12 25 MET B N 1
ATOM 1032 C CA . MET B 1 25 ? -13.93 -7.438 -8.953 1 95.12 25 MET B CA 1
ATOM 1033 C C . MET B 1 25 ? -15.336 -7.613 -9.523 1 95.12 25 MET B C 1
ATOM 1035 O O . MET B 1 25 ? -15.906 -6.672 -10.07 1 95.12 25 MET B O 1
ATOM 1039 N N . GLN B 1 26 ? -15.781 -8.844 -9.352 1 95.44 26 GLN B N 1
ATOM 1040 C CA . GLN B 1 26 ? -17.203 -9.031 -9.594 1 95.44 26 GLN B CA 1
ATOM 1041 C C . GLN B 1 26 ? -18.047 -8.203 -8.625 1 95.44 26 GLN B C 1
ATOM 1043 O O . GLN B 1 26 ? -17.672 -8.039 -7.465 1 95.44 26 GLN B O 1
ATOM 1048 N N . ALA B 1 27 ? -19.234 -7.801 -9.094 1 96.06 27 ALA B N 1
ATOM 1049 C CA . ALA B 1 27 ? -20.062 -6.852 -8.359 1 96.06 27 ALA B CA 1
ATOM 1050 C C . ALA B 1 27 ? -20.375 -7.363 -6.953 1 96.06 27 ALA B C 1
ATOM 1052 O O . ALA B 1 27 ? -20.297 -6.609 -5.98 1 96.06 27 ALA B O 1
ATOM 1053 N N . GLU B 1 28 ? -20.703 -8.516 -6.906 1 96.62 28 GLU B N 1
ATOM 1054 C CA . GLU B 1 28 ? -21.078 -9.07 -5.609 1 96.62 28 GLU B CA 1
ATOM 1055 C C . GLU B 1 28 ? -19.891 -9.07 -4.648 1 96.62 28 GLU B C 1
ATOM 1057 O O . GLU B 1 28 ? -20.016 -8.688 -3.486 1 96.62 28 GLU B O 1
ATOM 1062 N N . VAL B 1 29 ? -18.734 -9.516 -5.129 1 96.25 29 VAL B N 1
ATOM 1063 C CA . VAL B 1 29 ? -17.531 -9.547 -4.328 1 96.25 29 VAL B CA 1
ATOM 1064 C C . VAL B 1 29 ? -17.141 -8.125 -3.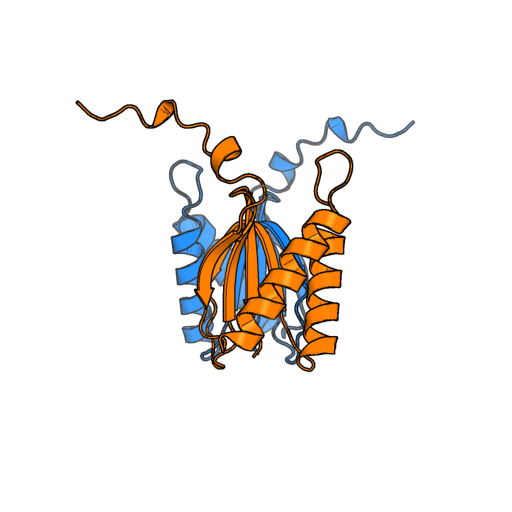926 1 96.25 29 VAL B C 1
ATOM 1066 O O . VAL B 1 29 ? -16.812 -7.863 -2.762 1 96.25 29 VAL B O 1
ATOM 1069 N N . MET B 1 30 ? -17.203 -7.219 -4.828 1 97.81 30 MET B N 1
ATOM 1070 C CA . MET B 1 30 ? -16.844 -5.824 -4.598 1 97.81 30 MET B CA 1
ATOM 1071 C C . MET B 1 30 ? -17.719 -5.211 -3.51 1 97.81 30 MET B C 1
ATOM 1073 O O . MET B 1 30 ? -17.219 -4.535 -2.609 1 97.81 30 MET B O 1
ATOM 1077 N N . ASN B 1 31 ? -19.016 -5.473 -3.633 1 98.25 31 ASN B N 1
ATOM 1078 C CA . ASN B 1 31 ? -19.953 -4.906 -2.66 1 98.25 31 ASN B CA 1
ATOM 1079 C C . ASN B 1 31 ? -19.672 -5.434 -1.254 1 98.25 31 ASN B C 1
ATOM 1081 O O . ASN B 1 31 ? -19.75 -4.68 -0.281 1 98.25 31 ASN B O 1
ATOM 1085 N N . GLU B 1 32 ? -19.391 -6.672 -1.178 1 98.38 32 GLU B N 1
ATOM 1086 C CA . GLU B 1 32 ? -19.062 -7.238 0.127 1 98.38 32 GLU B CA 1
ATOM 1087 C C . GLU B 1 32 ? -17.734 -6.684 0.655 1 98.38 32 GLU B C 1
ATOM 1089 O O . GLU B 1 32 ? -17.609 -6.402 1.849 1 98.38 32 GLU B O 1
ATOM 1094 N N . ALA B 1 33 ? -16.781 -6.566 -0.198 1 98.56 33 ALA B N 1
ATOM 1095 C CA . ALA B 1 33 ? -15.5 -5.984 0.193 1 98.56 33 ALA B CA 1
ATOM 1096 C C . ALA B 1 33 ? -15.688 -4.566 0.721 1 98.56 33 ALA B C 1
ATOM 1098 O O . ALA B 1 33 ? -15.109 -4.199 1.749 1 98.56 33 ALA B O 1
ATOM 1099 N N . ILE B 1 34 ? -16.5 -3.824 0.072 1 98.62 34 ILE B N 1
ATOM 1100 C CA . ILE B 1 34 ? -16.781 -2.453 0.485 1 98.62 34 ILE B CA 1
ATOM 1101 C C . ILE B 1 34 ? -17.422 -2.455 1.87 1 98.62 34 ILE B C 1
ATOM 1103 O O . ILE B 1 34 ? -17.062 -1.648 2.73 1 98.62 34 ILE B O 1
ATOM 1107 N N . GLU B 1 35 ? -18.312 -3.336 2.018 1 98.69 35 GLU B N 1
ATOM 1108 C CA . GLU B 1 35 ? -18.969 -3.445 3.312 1 98.69 35 GLU B CA 1
ATOM 1109 C C . GLU B 1 35 ? -17.984 -3.816 4.41 1 98.69 35 GLU B C 1
ATOM 1111 O O . GLU B 1 35 ? -18.016 -3.248 5.504 1 98.69 35 GLU B O 1
ATOM 1116 N N . ILE B 1 36 ? -17.109 -4.754 4.141 1 98.75 36 ILE B N 1
ATOM 1117 C CA . ILE B 1 36 ? -16.078 -5.176 5.094 1 98.75 36 ILE B CA 1
ATOM 1118 C C . ILE B 1 36 ? -15.203 -3.98 5.465 1 98.75 36 ILE B C 1
ATOM 1120 O O . ILE B 1 36 ? -14.969 -3.719 6.648 1 98.75 36 ILE B O 1
ATOM 1124 N N . VAL B 1 37 ? -14.773 -3.201 4.473 1 98.75 37 VAL B N 1
ATOM 1125 C CA . VAL B 1 37 ? -13.875 -2.07 4.688 1 98.75 37 VAL B CA 1
ATOM 1126 C C . VAL B 1 37 ? -14.586 -0.996 5.508 1 98.75 37 VAL B C 1
ATOM 1128 O O . VAL B 1 37 ? -14.062 -0.534 6.523 1 98.75 37 VAL B O 1
ATOM 1131 N N . THR B 1 38 ? -15.836 -0.685 5.145 1 98.19 38 THR B N 1
ATOM 1132 C CA . THR B 1 38 ? -16.562 0.414 5.77 1 98.19 38 THR B CA 1
ATOM 1133 C C . THR B 1 38 ? -16.922 0.078 7.215 1 98.19 38 THR B C 1
ATOM 1135 O O . THR B 1 38 ? -16.688 0.887 8.117 1 98.19 38 THR B O 1
ATOM 1138 N N . SER B 1 39 ? -17.375 -1.121 7.387 1 98.31 39 SER B N 1
ATOM 1139 C CA . SER B 1 39 ? -17.734 -1.527 8.742 1 98.31 39 SER B CA 1
ATOM 1140 C C . SER B 1 39 ? -16.5 -1.601 9.641 1 98.31 39 SER B C 1
ATOM 1142 O O . SER B 1 39 ? -16.562 -1.26 10.82 1 98.31 39 SER B O 1
ATOM 1144 N N . THR B 1 40 ? -15.367 -2.094 9.109 1 98.69 40 THR B N 1
ATOM 1145 C CA . THR B 1 40 ? -14.133 -2.209 9.875 1 98.69 40 THR B CA 1
ATOM 1146 C C . THR B 1 40 ? -13.609 -0.831 10.266 1 98.69 40 THR B C 1
ATOM 1148 O O . THR B 1 40 ? -13.227 -0.614 11.422 1 98.69 40 THR B O 1
ATOM 1151 N N . ILE B 1 41 ? -13.617 0.116 9.305 1 97.94 41 ILE B N 1
ATOM 1152 C CA . ILE B 1 41 ? -13.117 1.459 9.594 1 97.94 41 ILE B CA 1
ATOM 1153 C C . ILE B 1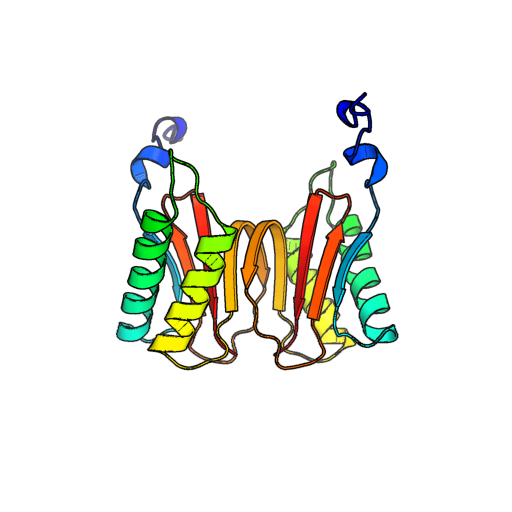 41 ? -13.977 2.109 10.672 1 97.94 41 ILE B C 1
ATOM 1155 O O . ILE B 1 41 ? -13.453 2.744 11.594 1 97.94 41 ILE B O 1
ATOM 1159 N N . GLU B 1 42 ? -15.25 1.938 10.617 1 96.5 42 GLU B N 1
ATOM 1160 C CA . GLU B 1 42 ? -16.141 2.465 11.641 1 96.5 42 GLU B CA 1
ATOM 1161 C C . GLU B 1 42 ? -15.867 1.825 13 1 96.5 42 GLU B C 1
ATOM 1163 O O . GLU B 1 42 ? -15.844 2.514 14.016 1 96.5 42 GLU B O 1
ATOM 1168 N N . LYS B 1 43 ? -15.625 0.565 12.992 1 97.25 43 LYS B N 1
ATOM 1169 C CA . LYS B 1 43 ? -15.367 -0.193 14.211 1 97.25 43 LYS B CA 1
ATOM 1170 C C . LYS B 1 43 ? -14.07 0.254 14.883 1 97.25 43 LYS B C 1
ATOM 1172 O O . LYS B 1 43 ? -13.984 0.31 16.109 1 97.25 43 LYS B O 1
ATOM 1177 N N . TYR B 1 44 ? -13.086 0.592 14.086 1 97.94 44 TYR B N 1
ATOM 1178 C CA . TYR B 1 44 ? -11.758 0.856 14.617 1 97.94 44 TYR B CA 1
ATOM 1179 C C . TYR B 1 44 ? -11.477 2.354 14.672 1 97.94 44 TYR B C 1
ATOM 1181 O O . TYR B 1 44 ? -10.336 2.77 14.867 1 97.94 44 TYR B O 1
ATOM 1189 N N . THR B 1 45 ? -12.477 3.135 14.344 1 95.12 45 THR B N 1
ATOM 1190 C CA . THR B 1 45 ? -12.367 4.57 14.578 1 95.12 45 THR B CA 1
ATOM 1191 C C . THR B 1 45 ? -12.828 4.926 15.984 1 95.12 45 THR B C 1
ATOM 1193 O O . THR B 1 45 ? -14.008 4.758 16.312 1 95.12 45 THR B O 1
ATOM 1196 N N . LYS B 1 46 ? -11.781 5.316 16.812 1 91.12 46 LYS B N 1
ATOM 1197 C CA . LYS B 1 46 ? -12.047 5.738 18.172 1 91.12 46 LYS B CA 1
ATOM 1198 C C . LYS B 1 46 ? -11.664 7.203 18.391 1 91.12 46 LYS B C 1
ATOM 1200 O O . LYS B 1 46 ? -10.555 7.613 18.047 1 91.12 46 LYS B O 1
ATOM 1205 N N . SER B 1 47 ? -12.602 7.926 19.078 1 89 47 SER B N 1
ATOM 1206 C CA . SER B 1 47 ? -12.367 9.336 19.359 1 89 47 SER B CA 1
ATOM 1207 C C . SER B 1 47 ? -11.922 10.086 18.109 1 89 47 SER B C 1
ATOM 1209 O O . SER B 1 47 ? -10.945 10.836 18.141 1 89 47 SER B O 1
ATOM 1211 N N . GLU B 1 48 ? -12.383 9.672 16.984 1 81.56 48 GLU B N 1
ATOM 1212 C CA . GLU B 1 48 ? -12.258 10.352 15.703 1 81.56 48 GLU B CA 1
ATOM 1213 C C . GLU B 1 48 ? -10.93 10.016 15.031 1 81.56 48 GLU B C 1
ATOM 1215 O O . GLU B 1 48 ? -10.539 10.672 14.062 1 81.56 48 GLU B O 1
ATOM 1220 N N . ALA B 1 49 ? -10.211 9.078 15.617 1 89.31 49 ALA B N 1
ATOM 1221 C CA . ALA B 1 49 ? -8.961 8.656 15 1 89.31 49 ALA B CA 1
ATOM 1222 C C . ALA B 1 49 ? -9.008 7.172 14.633 1 89.31 49 ALA B C 1
ATOM 1224 O O . ALA B 1 49 ? -9.438 6.344 15.438 1 89.31 49 ALA B O 1
ATOM 1225 N N . LEU B 1 50 ? -8.625 6.926 13.414 1 96.31 50 LEU B N 1
ATOM 1226 C CA . LEU B 1 50 ? -8.617 5.539 12.961 1 96.31 50 LEU B CA 1
ATOM 1227 C C . LEU B 1 50 ? -7.387 4.805 13.492 1 96.31 50 LEU B C 1
ATOM 1229 O O . LEU B 1 50 ? -6.262 5.289 13.344 1 96.31 50 LEU B O 1
ATOM 1233 N N . GLU B 1 51 ? -7.605 3.672 14.195 1 97.88 51 GLU B N 1
ATOM 1234 C CA . GLU B 1 51 ? -6.523 2.725 14.453 1 97.88 51 GLU B CA 1
ATOM 1235 C C . GLU B 1 51 ? -6.168 1.936 13.195 1 97.88 51 GLU B C 1
ATOM 1237 O O . GLU B 1 51 ? -6.574 0.781 13.047 1 97.88 51 GLU B O 1
ATOM 1242 N N . ILE B 1 52 ? -5.367 2.475 12.383 1 98 52 ILE B N 1
ATOM 1243 C CA . ILE B 1 52 ? -5.227 2.096 10.984 1 98 52 ILE B CA 1
ATOM 1244 C C . ILE B 1 52 ? -4.602 0.705 10.883 1 98 52 ILE B C 1
ATOM 1246 O O . ILE B 1 52 ? -4.992 -0.097 10.031 1 98 52 ILE B O 1
ATOM 1250 N N . SER B 1 53 ? -3.617 0.409 11.766 1 97.75 53 SER B N 1
ATOM 1251 C CA . SER B 1 53 ? -2.955 -0.89 11.719 1 97.75 53 SER B CA 1
ATOM 1252 C C . SER B 1 53 ? -3.928 -2.018 12.047 1 97.75 53 SER B C 1
ATOM 1254 O O . SER B 1 53 ? -3.979 -3.025 11.336 1 97.75 53 SER B O 1
ATOM 1256 N N . ASP B 1 54 ? -4.695 -1.851 13.016 1 98.5 54 ASP B N 1
ATOM 1257 C CA . ASP B 1 54 ? -5.676 -2.857 13.406 1 98.5 54 ASP B CA 1
ATOM 1258 C C . ASP B 1 54 ? -6.754 -3.023 12.344 1 98.5 54 ASP B C 1
ATOM 1260 O O . ASP B 1 54 ? -7.156 -4.145 12.023 1 98.5 54 ASP B O 1
ATOM 1264 N N . ALA B 1 55 ? -7.195 -1.913 11.82 1 98.69 55 ALA B N 1
ATOM 1265 C CA . ALA B 1 55 ? -8.195 -1.966 10.758 1 98.69 55 ALA B CA 1
ATOM 1266 C C . ALA B 1 55 ? -7.668 -2.729 9.547 1 98.69 55 ALA B C 1
ATOM 1268 O O . ALA B 1 55 ? -8.367 -3.58 8.992 1 98.69 55 ALA B O 1
ATOM 1269 N N . THR B 1 56 ? -6.465 -2.443 9.172 1 98.75 56 THR B N 1
ATOM 1270 C CA . THR B 1 56 ? -5.836 -3.094 8.023 1 98.75 56 THR B CA 1
ATOM 1271 C C . THR B 1 56 ? -5.773 -4.605 8.227 1 98.75 56 THR B C 1
ATOM 1273 O O . THR B 1 56 ? -6.191 -5.371 7.355 1 98.75 56 THR B O 1
ATOM 1276 N N . ARG B 1 57 ? -5.324 -4.961 9.359 1 98.5 57 ARG B N 1
ATOM 1277 C CA . ARG B 1 57 ? -5.211 -6.375 9.695 1 98.5 57 ARG B CA 1
ATOM 1278 C C . ARG B 1 57 ? -6.574 -7.055 9.672 1 98.5 57 ARG B C 1
ATOM 1280 O O . ARG B 1 57 ? -6.723 -8.148 9.117 1 98.5 57 ARG B O 1
ATOM 1287 N N . PHE B 1 58 ? -7.531 -6.473 10.227 1 98.88 58 PHE B N 1
ATOM 1288 C CA . PHE B 1 58 ? -8.859 -7.062 10.32 1 98.88 58 PHE B CA 1
ATOM 1289 C C . PHE B 1 58 ? -9.492 -7.188 8.938 1 98.88 58 PHE B C 1
ATOM 1291 O O . PHE B 1 58 ? -10.133 -8.195 8.633 1 98.88 58 PHE B O 1
ATOM 1298 N N . ILE B 1 59 ? -9.352 -6.188 8.117 1 98.81 59 ILE B N 1
ATOM 1299 C CA . ILE B 1 59 ? -9.875 -6.242 6.762 1 98.81 59 ILE B CA 1
ATOM 1300 C C . ILE B 1 59 ? -9.266 -7.43 6.02 1 98.81 59 ILE B C 1
ATOM 1302 O O . ILE B 1 59 ? -9.984 -8.203 5.375 1 98.81 59 ILE B O 1
ATOM 1306 N N . LYS B 1 60 ? -8.016 -7.5 6.129 1 98.31 60 LYS B N 1
ATOM 1307 C CA . LYS B 1 60 ? -7.34 -8.617 5.473 1 98.31 60 LYS B CA 1
ATOM 1308 C C . LYS B 1 60 ? -7.898 -9.953 5.953 1 98.31 60 LYS B C 1
ATOM 1310 O O . LYS B 1 60 ? -8.18 -10.844 5.148 1 98.31 60 LYS B O 1
ATOM 1315 N N . GLU B 1 61 ? -8.031 -10.094 7.188 1 98.44 61 GLU B N 1
ATOM 1316 C CA . GLU B 1 61 ? -8.547 -11.32 7.785 1 98.44 61 GLU B CA 1
ATOM 1317 C C . GLU B 1 61 ? -9.961 -11.625 7.297 1 98.44 61 GLU B C 1
ATOM 1319 O O . GLU B 1 61 ? -10.281 -12.766 6.973 1 98.44 61 GLU B O 1
ATOM 1324 N N . GLN B 1 62 ? -10.797 -10.641 7.262 1 98.75 62 GLN B N 1
ATOM 1325 C CA . GLN B 1 62 ? -12.18 -10.82 6.812 1 98.75 62 GLN B CA 1
ATOM 1326 C C . GLN B 1 62 ? -12.227 -11.188 5.332 1 98.75 62 GLN B C 1
ATOM 1328 O O . GLN B 1 62 ? -13.031 -12.031 4.922 1 98.75 62 GLN B O 1
ATOM 1333 N N . MET B 1 63 ? -11.367 -10.625 4.535 1 98.12 63 MET B N 1
ATOM 1334 C CA . MET B 1 63 ? -11.297 -10.969 3.119 1 98.12 63 MET B CA 1
ATOM 1335 C C . MET B 1 63 ? -10.836 -12.414 2.934 1 98.12 63 MET B C 1
ATOM 1337 O O . MET B 1 63 ? -11.422 -13.156 2.139 1 98.12 63 MET B O 1
ATOM 1341 N N . ASP B 1 64 ? -9.859 -12.734 3.674 1 97.44 64 ASP B N 1
ATOM 1342 C CA . ASP B 1 64 ? -9.375 -14.109 3.605 1 97.44 64 ASP B CA 1
ATOM 1343 C C . ASP B 1 64 ? -10.469 -15.094 4.008 1 97.44 64 ASP B C 1
ATOM 1345 O O . ASP B 1 64 ? -10.625 -16.141 3.383 1 97.44 64 ASP B O 1
ATOM 1349 N N . LYS B 1 65 ? -11.148 -14.766 4.996 1 98.19 65 LYS B N 1
ATOM 1350 C CA . LYS B 1 65 ? -12.203 -15.625 5.516 1 98.19 65 LYS B CA 1
ATOM 1351 C C . LYS B 1 65 ? -13.3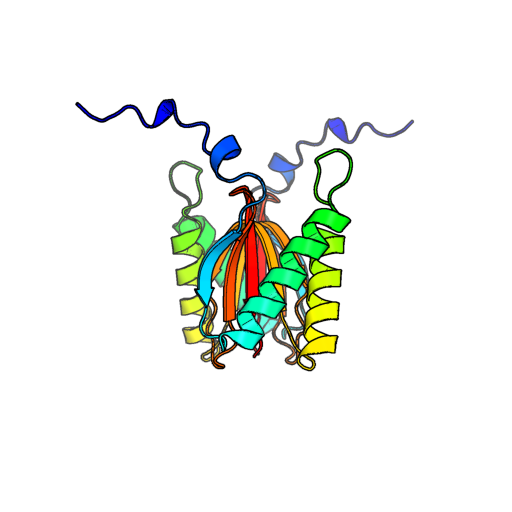52 -15.758 4.52 1 98.19 65 LYS B C 1
ATOM 1353 O O . LYS B 1 65 ? -13.859 -16.859 4.281 1 98.19 65 LYS B O 1
ATOM 1358 N N . SER B 1 66 ? -13.711 -14.711 3.883 1 97.69 66 SER B N 1
ATOM 1359 C CA . SER B 1 66 ? -14.898 -14.664 3.041 1 97.69 66 SER B CA 1
ATOM 1360 C C . SER B 1 66 ? -14.594 -15.148 1.628 1 97.69 66 SER B C 1
ATOM 1362 O 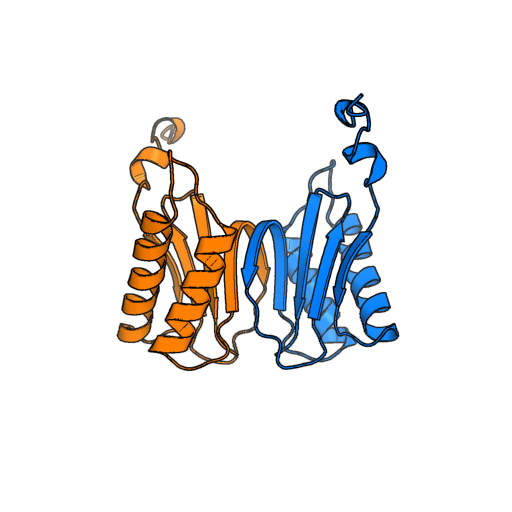O . SER B 1 66 ? -15.461 -15.727 0.965 1 97.69 66 SER B O 1
ATOM 1364 N N . PHE B 1 67 ? -13.336 -14.922 1.163 1 96.06 67 PHE B N 1
ATOM 1365 C CA . PHE B 1 67 ? -13.102 -15.156 -0.256 1 96.06 67 PHE B CA 1
ATOM 1366 C C . PHE B 1 67 ? -11.867 -16.016 -0.464 1 96.06 67 PHE B C 1
ATOM 1368 O O . PHE B 1 67 ? -11.367 -16.141 -1.584 1 96.06 67 PHE B O 1
ATOM 1375 N N . GLY B 1 68 ? -11.359 -16.609 0.491 1 95.31 68 GLY B N 1
ATOM 1376 C CA . GLY B 1 68 ? -10.18 -17.469 0.385 1 95.31 68 GLY B CA 1
ATOM 1377 C C . GLY B 1 68 ? -8.883 -16.719 0.657 1 95.31 68 GLY B C 1
ATOM 1378 O O . GLY B 1 68 ? -8.828 -15.5 0.547 1 95.31 68 GLY B O 1
ATOM 1379 N N . PRO B 1 69 ? -7.793 -17.375 0.933 1 93.38 69 PRO B N 1
ATOM 1380 C CA . PRO B 1 69 ? -6.559 -16.766 1.438 1 93.38 69 PRO B CA 1
ATOM 1381 C C . PRO B 1 69 ? -5.809 -15.977 0.369 1 93.38 69 PRO B C 1
ATOM 1383 O O . PRO B 1 69 ? -6.09 -16.125 -0.823 1 93.38 69 PRO B O 1
ATOM 1386 N N . SER B 1 70 ? -4.848 -15.133 0.895 1 91.56 70 SER B N 1
ATOM 1387 C CA . SER B 1 70 ? -3.762 -14.453 0.189 1 91.56 70 SER B CA 1
ATOM 1388 C C . SER B 1 70 ? -4.203 -13.086 -0.323 1 91.56 70 SER B C 1
ATOM 1390 O O . SER B 1 70 ? -3.824 -12.68 -1.422 1 91.56 70 SER B O 1
ATOM 1392 N N . TRP B 1 71 ? -5.102 -12.453 0.399 1 94.5 71 TRP B N 1
ATOM 1393 C CA . TRP B 1 71 ? -5.43 -11.062 0.099 1 94.5 71 TRP B CA 1
ATOM 1394 C C . TRP B 1 71 ? -4.348 -10.125 0.626 1 94.5 71 TRP B C 1
ATOM 1396 O O . TRP B 1 71 ? -3.678 -10.438 1.615 1 94.5 71 TRP B O 1
ATOM 1406 N N . HIS B 1 72 ? -4.172 -9 -0.04 1 95.62 72 HIS B N 1
ATOM 1407 C CA . HIS B 1 72 ? -3.275 -7.914 0.344 1 95.62 72 HIS B CA 1
ATOM 1408 C C . HIS B 1 72 ? -4.047 -6.621 0.583 1 95.62 72 HIS B C 1
ATOM 1410 O O . HIS B 1 72 ? -4.992 -6.312 -0.147 1 95.62 72 HIS B O 1
ATOM 1416 N N . VAL B 1 73 ? -3.66 -5.938 1.612 1 98 73 VAL B N 1
ATOM 1417 C CA . VAL B 1 73 ? -4.367 -4.711 1.958 1 98 73 VAL B CA 1
ATOM 1418 C C . VAL B 1 73 ? -3.365 -3.594 2.229 1 98 73 VAL B C 1
ATOM 1420 O O . VAL B 1 73 ? -2.369 -3.799 2.926 1 98 73 VAL B O 1
ATOM 1423 N N . CYS B 1 74 ? -3.584 -2.453 1.648 1 98.44 74 CYS B N 1
ATOM 1424 C CA . CYS B 1 74 ? -2.932 -1.201 2.02 1 98.44 74 CYS B CA 1
ATOM 1425 C C . CYS B 1 74 ? -3.963 -0.124 2.338 1 98.44 74 CYS B C 1
ATOM 1427 O O . CYS B 1 74 ? -4.934 0.05 1.601 1 98.44 74 CYS B O 1
ATOM 1429 N N . ILE B 1 75 ? -3.814 0.577 3.459 1 98.69 75 ILE B N 1
ATOM 1430 C CA . ILE B 1 75 ? -4.691 1.679 3.842 1 98.69 75 ILE B CA 1
ATOM 1431 C C . ILE B 1 75 ? -3.852 2.869 4.301 1 98.69 75 ILE B C 1
ATOM 1433 O O . ILE B 1 75 ? -2.912 2.711 5.082 1 98.69 75 ILE B O 1
ATOM 1437 N N . GLY B 1 76 ? -4.223 4.098 3.807 1 98.06 76 GLY B N 1
ATOM 1438 C CA . GLY B 1 76 ? -3.484 5.242 4.312 1 98.06 76 GLY B CA 1
ATOM 1439 C C . GLY B 1 76 ? -4.02 6.57 3.811 1 98.06 76 GLY B C 1
ATOM 1440 O O . GLY B 1 76 ? -4.949 6.602 3.004 1 98.06 76 GLY B O 1
ATOM 1441 N N . GLU B 1 77 ? -3.422 7.633 4.352 1 96.5 77 GLU B N 1
ATOM 1442 C CA . GLU B 1 77 ? -3.838 9 4.055 1 96.5 77 GLU B CA 1
ATOM 1443 C C . GLU B 1 77 ? -2.961 9.617 2.967 1 96.5 77 GLU B C 1
ATOM 1445 O O . GLU B 1 77 ? -3.385 10.547 2.273 1 96.5 77 GLU B O 1
ATOM 1450 N N . GLY B 1 78 ? -1.763 9.047 2.744 1 96.19 78 GLY B N 1
ATOM 1451 C CA . GLY B 1 78 ? -0.796 9.625 1.819 1 96.19 78 GLY B CA 1
ATOM 1452 C C . GLY B 1 78 ? 0.198 8.609 1.289 1 96.19 78 GLY B C 1
ATOM 1453 O O . GLY B 1 78 ? 1.296 8.461 1.83 1 96.19 78 GLY B O 1
ATOM 1454 N N . TYR B 1 79 ? -0.304 7.945 0.31 1 98.12 79 TYR B N 1
ATOM 1455 C CA . TYR B 1 79 ? 0.563 6.969 -0.335 1 98.12 79 TYR B CA 1
ATOM 1456 C C . TYR B 1 79 ? 0.174 6.773 -1.795 1 98.12 79 TYR B C 1
ATOM 1458 O O . TYR B 1 79 ? -0.932 7.137 -2.203 1 98.12 79 TYR B O 1
ATOM 1466 N N . SER B 1 80 ? 1.098 6.328 -2.553 1 98.31 80 SER B N 1
ATOM 1467 C CA . SER B 1 80 ? 0.908 5.922 -3.941 1 98.31 80 SER B CA 1
ATOM 1468 C C . SER B 1 80 ? 1.265 4.453 -4.145 1 98.31 80 SER B C 1
ATOM 1470 O O . SER B 1 80 ? 1.957 3.859 -3.318 1 98.31 80 SER B O 1
ATOM 1472 N N . PHE B 1 81 ? 0.756 3.92 -5.246 1 97.94 81 PHE B N 1
ATOM 1473 C CA . PHE B 1 81 ? 1.03 2.514 -5.52 1 97.94 81 PHE B CA 1
ATOM 1474 C C . PHE B 1 81 ? 1.031 2.24 -7.016 1 97.94 81 PHE B C 1
ATOM 1476 O O . PHE B 1 81 ? 0.514 3.041 -7.801 1 97.94 81 PHE B O 1
ATOM 1483 N N . ASP B 1 82 ? 1.685 1.27 -7.391 1 97 82 ASP B N 1
ATOM 1484 C CA . ASP B 1 82 ? 1.599 0.66 -8.711 1 97 82 ASP B CA 1
ATOM 1485 C C . ASP B 1 82 ? 1.584 -0.864 -8.617 1 97 82 ASP B C 1
ATOM 1487 O O . ASP B 1 82 ? 2.602 -1.481 -8.297 1 97 82 ASP B O 1
ATOM 1491 N N . ILE B 1 83 ? 0.41 -1.431 -8.836 1 93.56 83 ILE B N 1
ATOM 1492 C CA . ILE B 1 83 ? 0.177 -2.857 -8.633 1 93.56 83 ILE B CA 1
ATOM 1493 C C . ILE B 1 83 ? -0.146 -3.52 -9.969 1 93.56 83 ILE B C 1
ATOM 1495 O O . ILE B 1 83 ? -0.907 -2.975 -10.773 1 93.56 83 ILE B O 1
ATOM 1499 N N . THR B 1 84 ? 0.45 -4.598 -10.211 1 85.75 84 THR B N 1
ATOM 1500 C CA . THR B 1 84 ? 0.075 -5.426 -11.352 1 85.75 84 THR B CA 1
ATOM 1501 C C . THR B 1 84 ? -0.935 -6.492 -10.938 1 85.75 84 THR B C 1
ATOM 1503 O O . THR B 1 84 ? -0.674 -7.277 -10.023 1 85.75 84 THR B O 1
ATOM 1506 N N . SER B 1 85 ? -2.145 -6.293 -11.398 1 73 85 SER B N 1
ATOM 1507 C CA . SER B 1 85 ? -3.164 -7.281 -11.062 1 73 85 SER B CA 1
ATOM 1508 C C . SER B 1 85 ? -3.26 -8.367 -12.133 1 73 85 SER B C 1
ATOM 1510 O O . SER B 1 85 ? -3.318 -8.055 -13.328 1 73 85 SER B O 1
ATOM 1512 N N . GLN B 1 86 ? -3.012 -9.469 -11.594 1 68 86 GLN B N 1
ATOM 1513 C CA . GLN B 1 86 ? -3.111 -10.602 -12.508 1 68 86 GLN B CA 1
ATOM 1514 C C . GLN B 1 86 ? -4.504 -11.219 -12.461 1 68 86 GLN B C 1
ATOM 1516 O O . GLN B 1 86 ? -4.887 -11.961 -13.375 1 68 86 GLN B O 1
ATOM 1521 N N . LYS B 1 87 ? -5.109 -10.945 -11.391 1 69.81 87 LYS B N 1
ATOM 1522 C CA . LYS B 1 87 ? -6.402 -11.594 -11.195 1 69.81 87 LYS B CA 1
ATOM 1523 C C . LYS B 1 87 ? -7.492 -10.562 -10.898 1 69.81 87 LYS B C 1
ATOM 1525 O O . LYS B 1 87 ? -7.203 -9.469 -10.414 1 69.81 87 LYS B O 1
ATOM 1530 N N . GLN B 1 88 ? -8.492 -10.664 -11.688 1 76.88 88 GLN B N 1
ATOM 1531 C CA . GLN B 1 88 ? -9.68 -9.82 -11.555 1 76.88 88 GLN B CA 1
ATOM 1532 C C . GLN B 1 88 ? -10.133 -9.727 -10.102 1 76.88 88 GLN B C 1
ATOM 1534 O O . GLN B 1 88 ? -11.266 -10.078 -9.773 1 76.88 88 GLN B O 1
ATOM 1539 N N . ASN B 1 89 ? -9.211 -9.227 -9.148 1 91.19 89 ASN B N 1
ATOM 1540 C CA . ASN B 1 89 ? -9.602 -9.117 -7.75 1 91.19 89 ASN B CA 1
ATOM 1541 C C . ASN B 1 89 ? -8.977 -7.891 -7.09 1 91.19 89 ASN B C 1
ATOM 1543 O O . ASN B 1 89 ? -8.398 -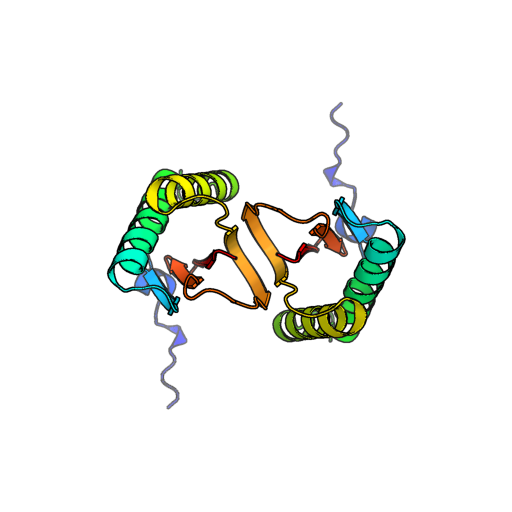7.996 -6.004 1 91.19 89 ASN B O 1
ATOM 1547 N N . LEU B 1 90 ? -9.109 -6.773 -7.75 1 96.44 90 LEU B N 1
ATOM 1548 C CA . LEU B 1 90 ? -8.555 -5.547 -7.184 1 96.44 90 LEU B CA 1
ATOM 1549 C C . LEU B 1 90 ? -9.656 -4.535 -6.891 1 96.44 90 LEU B C 1
ATOM 1551 O O . LEU B 1 90 ? -10.562 -4.352 -7.707 1 96.44 90 LEU B O 1
ATOM 1555 N N . LEU B 1 91 ? -9.602 -3.945 -5.738 1 97.94 91 LEU B N 1
ATOM 1556 C CA . LEU B 1 91 ? -10.438 -2.816 -5.352 1 97.94 91 LEU B CA 1
ATOM 1557 C C . LEU B 1 91 ? -9.594 -1.667 -4.816 1 97.94 91 LEU B C 1
ATOM 1559 O O . LEU B 1 91 ? -8.781 -1.86 -3.908 1 97.94 91 LEU B O 1
ATOM 1563 N N . TYR B 1 92 ? -9.719 -0.518 -5.449 1 98.25 92 TYR B N 1
ATOM 1564 C CA . TYR B 1 92 ? -9.125 0.732 -4.984 1 98.25 92 TYR B CA 1
ATOM 1565 C C . TYR B 1 92 ? -10.195 1.778 -4.715 1 98.25 92 TYR B C 1
ATOM 1567 O O . TYR B 1 92 ? -10.93 2.172 -5.625 1 98.25 92 TYR B O 1
ATOM 1575 N N . MET B 1 93 ? -10.289 2.283 -3.42 1 98.62 93 MET B N 1
ATOM 1576 C CA . MET B 1 93 ? -11.375 3.189 -3.055 1 98.62 93 MET B CA 1
ATOM 1577 C C . MET B 1 93 ? -10.922 4.176 -1.982 1 98.62 93 MET B C 1
ATOM 1579 O O . MET B 1 93 ? -9.875 3.979 -1.352 1 98.62 93 MET B O 1
ATOM 1583 N N . TYR B 1 94 ? -11.742 5.219 -1.851 1 98.19 94 TYR B N 1
ATOM 1584 C CA . TYR B 1 94 ? -11.57 6.148 -0.743 1 98.19 94 TYR B CA 1
ATOM 1585 C C . TYR B 1 94 ? -12.703 6.02 0.266 1 98.19 94 TYR B C 1
ATOM 1587 O O . TYR B 1 94 ? -13.844 5.734 -0.108 1 98.19 94 TYR B O 1
ATOM 1595 N N . TYR B 1 95 ? -12.32 6.219 1.509 1 97.88 95 TYR B N 1
ATOM 1596 C CA . TYR B 1 95 ? -13.312 6.379 2.562 1 97.88 95 TYR B CA 1
ATOM 1597 C C . TYR B 1 95 ? -13.188 7.746 3.229 1 97.88 95 TYR B C 1
ATOM 1599 O O . TYR B 1 95 ? -12.094 8.141 3.641 1 97.88 95 TYR B O 1
ATOM 1607 N N . SER B 1 96 ? -14.336 8.555 3.299 1 95.12 96 SER B N 1
ATOM 1608 C CA . SER B 1 96 ? -14.453 9.883 3.896 1 95.12 96 SER B CA 1
ATOM 1609 C C . SER B 1 96 ? -13.492 10.867 3.244 1 95.12 96 SER B C 1
ATOM 1611 O O . SER B 1 96 ? -13.094 11.859 3.863 1 95.12 96 SER B O 1
ATOM 1613 N N . GLY B 1 97 ? -13.039 10.414 2.068 1 94.31 97 GLY B N 1
ATOM 1614 C CA . GLY B 1 97 ? -12.086 11.258 1.352 1 94.31 97 GLY B CA 1
ATOM 1615 C C . GLY B 1 97 ? -10.719 11.289 1.999 1 94.31 97 GLY B C 1
ATOM 1616 O O . GLY B 1 97 ? -9.797 11.922 1.481 1 94.31 97 GLY B O 1
ATOM 1617 N N . ILE B 1 98 ? -10.516 10.633 3.07 1 94 98 ILE B N 1
ATOM 1618 C CA . ILE B 1 98 ? -9.297 10.734 3.873 1 94 98 ILE B CA 1
ATOM 1619 C C . ILE B 1 98 ? -8.453 9.484 3.684 1 94 98 ILE B C 1
ATOM 1621 O O . ILE B 1 98 ? -7.242 9.57 3.465 1 94 98 ILE B O 1
ATOM 1625 N N . TYR B 1 99 ? -9.086 8.367 3.725 1 97.19 99 TYR B N 1
ATOM 1626 C CA . TYR B 1 99 ? -8.336 7.117 3.676 1 97.19 99 TYR B CA 1
ATOM 1627 C C . TYR B 1 99 ? -8.445 6.469 2.301 1 97.19 99 TYR B C 1
ATOM 1629 O O . TYR B 1 99 ? -9.555 6.266 1.79 1 97.19 99 TYR B O 1
ATOM 1637 N N . ALA B 1 100 ? -7.305 6.203 1.688 1 98.25 100 ALA B N 1
ATOM 1638 C CA . ALA B 1 100 ? -7.258 5.355 0.498 1 98.25 100 ALA B CA 1
ATOM 1639 C C . ALA B 1 100 ? -7.102 3.887 0.875 1 98.25 100 ALA B C 1
ATOM 1641 O O . ALA B 1 100 ? -6.297 3.547 1.746 1 98.25 100 ALA B O 1
ATOM 1642 N N . ILE B 1 101 ? -7.91 2.979 0.304 1 98.69 101 ILE B N 1
ATOM 1643 C CA . ILE B 1 101 ? -7.875 1.544 0.564 1 98.69 101 ILE B CA 1
ATOM 1644 C C . ILE B 1 101 ? -7.562 0.793 -0.729 1 98.69 101 ILE B C 1
ATOM 1646 O O . ILE B 1 101 ? -8.234 0.99 -1.746 1 98.69 101 ILE B O 1
ATOM 1650 N N . LEU B 1 102 ? -6.59 -0.015 -0.684 1 98.12 102 LEU B N 1
ATOM 1651 C CA . LEU B 1 102 ? -6.238 -0.917 -1.775 1 98.12 102 LEU B CA 1
ATOM 1652 C C . LEU B 1 102 ? -6.324 -2.373 -1.327 1 98.12 102 LEU B C 1
ATOM 1654 O O . LEU B 1 102 ? -5.676 -2.766 -0.353 1 98.12 102 LEU B O 1
ATOM 1658 N N . LEU B 1 103 ? -7.172 -3.129 -1.97 1 96.94 103 LEU B N 1
ATOM 1659 C CA . LEU B 1 103 ? -7.332 -4.57 -1.791 1 96.94 103 LEU B CA 1
ATOM 1660 C C . LEU B 1 103 ? -7.02 -5.316 -3.084 1 96.94 103 LEU B C 1
ATOM 1662 O O . LEU B 1 103 ? -7.477 -4.922 -4.16 1 96.94 103 LEU B O 1
ATOM 1666 N N . TRP B 1 104 ? -6.25 -6.395 -2.953 1 94.88 104 TRP B N 1
ATOM 1667 C CA . TRP B 1 104 ? -6.051 -7.219 -4.141 1 94.88 104 TRP B CA 1
ATOM 1668 C C . TRP B 1 104 ? -5.586 -8.617 -3.762 1 94.88 104 TRP B C 1
ATOM 1670 O O . TRP B 1 104 ? -5.211 -8.867 -2.615 1 94.88 104 TRP B O 1
ATOM 1680 N N . LYS B 1 105 ? -5.812 -9.422 -4.633 1 90.94 105 LYS B N 1
ATOM 1681 C CA . LYS B 1 105 ? -5.387 -10.812 -4.508 1 90.94 105 LYS B CA 1
ATOM 1682 C C . LYS B 1 105 ? -4.504 -11.227 -5.684 1 90.94 105 LYS B C 1
ATOM 1684 O O . LYS B 1 105 ? -4.777 -10.859 -6.828 1 90.94 105 LYS B O 1
ATOM 1689 N N . CYS B 1 106 ? -3.379 -11.914 -5.43 1 82.31 106 CYS B N 1
ATOM 1690 C CA . CYS B 1 106 ? -2.492 -12.359 -6.5 1 82.31 106 CYS B CA 1
ATOM 1691 C C . CYS B 1 106 ? -3.033 -13.625 -7.16 1 82.31 106 CYS B C 1
ATOM 1693 O O . CYS B 1 106 ? -3.648 -14.461 -6.496 1 82.31 106 CYS B O 1
#

InterPro domains:
  IPR001372 Dynein light chain, type 1/2 [PF01221] (21-106)
  IPR001372 Dynein light chain, type 1/2 [PTHR11886] (18-104)
  IPR001372 Dynein light chain, type 1/2 [SM01375] (13-106)
  IPR037177 Dynein light chain superfamily [G3DSA:3.30.740.10] (8-106)
  IPR037177 Dynein light chain superfamily [SSF54648] (17-106)

Sequence (212 aa):
MAADLSGVDYKKLTQGKTINKFSDMQAEVMNEAIEIVTSTIEKYTKSEALEISDATRFIKEQMDKSFGPSWHVCIGEGYSFDITSQKQNLLYMYYSGIYAILLWKCMAADLSGVDYKKLTQGKTINKFSDMQAEVMNEAIEIVTSTIEKYTKSEALEISDATRFIKEQMDKSFGPSWHVCIGEGYSFDITSQKQNLLYMYYSGIYAILLWKC

Solvent-accessible surface area (backbone atoms only — not comparable to full-atom values): 11477 Å² total; per-residue (Å²): 128,80,76,70,66,81,74,58,58,58,58,73,74,23,54,88,35,76,45,81,73,46,67,54,38,53,66,70,60,43,53,50,50,49,48,48,50,53,54,38,48,59,71,35,39,52,98,89,39,68,46,54,61,60,32,33,47,49,44,33,50,51,45,22,70,75,72,46,79,58,38,29,28,38,39,27,69,40,63,38,68,37,73,67,72,84,38,70,38,33,41,34,32,30,43,31,76,50,35,40,39,39,38,35,35,114,128,81,75,70,66,81,73,58,56,58,56,72,75,22,55,86,34,76,45,80,74,47,68,54,40,54,68,68,60,44,54,50,50,50,49,48,48,52,53,38,50,58,71,36,40,52,98,88,39,69,45,54,63,61,33,32,48,49,44,34,52,52,46,23,70,76,71,46,80,58,39,29,30,39,38,27,68,40,64,36,67,36,72,63,74,82,36,70,38,31,40,34,32,28,42,30,76,50,34,41,37,38,39,33,35,113

Secondary structure (DSSP, 8-state):
----GGGS-HHHHHTT-EEEEEE-S-HHHHHHHHHHHHHHHHHTEETTEE-HHHHHHHHHHHHHHHH-S-EEEEEEEEEEEE----SS-EEEEEETTTEEEEEEE-/----GGGS-HHHHHTT-EEEEEE-S-HHHHHHHHHHHHHHHHHTEETTEE-HHHHHHHHHHHHHHHH-S-EEEEEEEEEEEE----SS-EEEEEETTTEEEEEEE-